Protein AF-A0AAP0H172-F1 (afdb_monomer_lite)

Structure (mmCIF, N/CA/C/O backbone):
data_AF-A0AAP0H172-F1
#
_entry.id   AF-A0AAP0H172-F1
#
loop_
_atom_site.group_PDB
_atom_site.id
_atom_site.type_symbol
_atom_site.label_atom_id
_atom_site.label_alt_id
_atom_site.label_comp_id
_atom_site.label_asym_id
_atom_site.label_entity_id
_atom_site.label_seq_id
_atom_site.pdbx_PDB_ins_code
_atom_site.Cartn_x
_atom_site.Cartn_y
_atom_site.Cartn_z
_atom_site.occupancy
_atom_site.B_iso_or_equiv
_atom_site.auth_seq_id
_atom_site.auth_comp_id
_atom_site.auth_asym_id
_atom_site.auth_atom_id
_atom_site.pdbx_PDB_model_num
ATOM 1 N N . MET A 1 1 ? 55.866 -69.768 0.033 1.00 46.97 1 MET A N 1
ATOM 2 C CA . MET A 1 1 ? 55.298 -68.401 0.110 1.00 46.97 1 MET A CA 1
ATOM 3 C C . MET A 1 1 ? 54.943 -67.915 -1.287 1.00 46.97 1 MET A C 1
ATOM 5 O O . MET A 1 1 ? 55.847 -67.787 -2.099 1.00 46.97 1 MET A O 1
ATOM 9 N N . LYS A 1 2 ? 53.653 -67.679 -1.562 1.00 42.16 2 LYS A N 1
ATOM 10 C CA . LYS A 1 2 ? 53.118 -66.663 -2.494 1.00 42.16 2 LYS A CA 1
ATOM 11 C C . LYS A 1 2 ? 51.589 -66.742 -2.416 1.00 42.16 2 LYS A C 1
ATOM 13 O O . LYS A 1 2 ? 50.963 -67.582 -3.052 1.00 42.16 2 LYS A O 1
ATOM 18 N N . GLN A 1 3 ? 51.013 -65.928 -1.533 1.00 46.84 3 GLN A N 1
ATOM 19 C CA . GLN A 1 3 ? 49.566 -65.757 -1.414 1.00 46.84 3 GLN A CA 1
ATOM 20 C C . GLN A 1 3 ? 49.038 -65.099 -2.694 1.00 46.84 3 GLN A C 1
ATOM 22 O O . GLN A 1 3 ? 49.497 -64.027 -3.083 1.00 46.84 3 GLN A O 1
ATOM 27 N N . SER A 1 4 ? 48.080 -65.753 -3.348 1.00 49.16 4 SER A N 1
ATOM 28 C CA . SER A 1 4 ? 47.297 -65.173 -4.436 1.00 49.16 4 SER A CA 1
ATOM 29 C C . SER A 1 4 ? 46.288 -64.195 -3.831 1.00 49.16 4 SER A C 1
ATOM 31 O O . SER A 1 4 ? 45.268 -64.592 -3.270 1.00 49.16 4 SER A O 1
ATOM 33 N N . THR A 1 5 ? 46.599 -62.903 -3.878 1.00 48.06 5 THR A N 1
ATOM 34 C CA . THR A 1 5 ? 45.686 -61.834 -3.473 1.00 48.06 5 THR A CA 1
ATOM 35 C C . THR A 1 5 ? 44.617 -61.648 -4.550 1.00 48.06 5 THR A C 1
ATOM 37 O O . THR A 1 5 ? 44.848 -61.020 -5.583 1.00 48.06 5 THR A O 1
ATOM 40 N N . ARG A 1 6 ? 43.412 -62.186 -4.321 1.00 47.25 6 ARG A N 1
ATOM 41 C CA . ARG A 1 6 ? 42.228 -61.818 -5.113 1.00 47.25 6 ARG A CA 1
ATOM 42 C C . ARG A 1 6 ? 41.909 -60.348 -4.836 1.00 47.25 6 ARG A C 1
ATOM 44 O O . ARG A 1 6 ? 41.460 -60.006 -3.746 1.00 47.25 6 ARG A O 1
ATOM 51 N N . ARG A 1 7 ? 42.161 -59.470 -5.810 1.00 48.81 7 ARG A N 1
ATOM 52 C CA . ARG A 1 7 ? 41.746 -58.062 -5.741 1.00 48.81 7 ARG A CA 1
ATOM 53 C C . ARG A 1 7 ? 40.221 -57.987 -5.839 1.00 48.81 7 ARG A C 1
ATOM 55 O O . ARG A 1 7 ? 39.651 -58.335 -6.869 1.00 48.81 7 ARG A O 1
ATOM 62 N N . PHE A 1 8 ? 39.576 -57.527 -4.772 1.00 40.38 8 PHE A N 1
ATOM 63 C CA . PHE A 1 8 ? 38.161 -57.169 -4.766 1.00 40.38 8 PHE A CA 1
ATOM 64 C C . PHE A 1 8 ? 38.016 -55.821 -5.489 1.00 40.38 8 PHE A C 1
ATOM 66 O O . PHE A 1 8 ? 38.493 -54.801 -4.996 1.00 40.38 8 PHE A O 1
ATOM 73 N N . ALA A 1 9 ? 37.422 -55.808 -6.682 1.00 49.56 9 ALA A N 1
ATOM 74 C CA . ALA A 1 9 ? 37.119 -54.577 -7.407 1.00 49.56 9 ALA A CA 1
ATOM 75 C C . ALA A 1 9 ? 35.618 -54.292 -7.293 1.00 49.56 9 ALA A C 1
ATOM 77 O O . ALA A 1 9 ? 34.810 -54.923 -7.973 1.00 49.56 9 ALA A O 1
ATOM 78 N N . ILE A 1 10 ? 35.238 -53.341 -6.438 1.00 47.81 10 ILE A N 1
ATOM 79 C CA . ILE A 1 10 ? 33.870 -52.814 -6.406 1.00 47.81 10 ILE A CA 1
ATOM 80 C C . ILE A 1 10 ? 33.746 -51.840 -7.580 1.00 47.81 10 ILE A C 1
ATOM 82 O O . ILE A 1 10 ? 34.210 -50.704 -7.511 1.00 47.81 10 ILE A O 1
ATOM 86 N N . ARG A 1 11 ? 33.138 -52.282 -8.685 1.00 45.19 11 ARG A N 1
ATOM 87 C CA . ARG A 1 11 ? 32.701 -51.370 -9.748 1.00 45.19 11 ARG A CA 1
ATOM 88 C C . ARG A 1 11 ? 31.406 -50.704 -9.291 1.00 45.19 11 ARG A C 1
ATOM 90 O O . ARG A 1 11 ? 30.319 -51.184 -9.589 1.00 45.19 11 ARG A O 1
ATOM 97 N N . SER A 1 12 ? 31.527 -49.611 -8.542 1.00 45.56 12 SER A N 1
ATOM 98 C CA . SER A 1 12 ? 30.422 -48.660 -8.410 1.00 45.56 12 SER A CA 1
ATOM 99 C C . SER A 1 12 ? 30.167 -48.088 -9.799 1.00 45.56 12 SER A C 1
ATOM 101 O O . SER A 1 12 ? 31.076 -47.498 -10.385 1.00 45.56 12 SER A O 1
ATOM 103 N N . ALA A 1 13 ? 28.952 -48.250 -10.328 1.00 49.62 13 ALA A N 1
ATOM 104 C CA . ALA A 1 13 ? 28.525 -47.488 -11.495 1.00 49.62 13 ALA A CA 1
ATOM 105 C C . ALA A 1 13 ? 28.808 -46.000 -11.235 1.00 49.62 13 ALA A C 1
ATOM 107 O O . ALA A 1 13 ? 28.669 -45.536 -10.096 1.00 49.62 13 ALA A O 1
ATOM 108 N N . ALA A 1 14 ? 29.279 -45.283 -12.258 1.00 49.25 14 ALA A N 1
ATOM 109 C CA . ALA A 1 14 ? 29.514 -43.851 -12.158 1.00 49.25 14 ALA A CA 1
ATOM 110 C C . ALA A 1 14 ? 28.257 -43.205 -11.565 1.00 49.25 14 ALA A C 1
ATOM 112 O O . ALA A 1 14 ? 27.151 -43.458 -12.050 1.00 49.25 14 ALA A O 1
ATOM 113 N N . LYS A 1 15 ? 28.407 -42.411 -10.493 1.00 46.84 15 LYS A N 1
ATOM 114 C CA . LYS A 1 15 ? 27.321 -41.530 -10.057 1.00 46.84 15 LYS A CA 1
ATOM 115 C C . LYS A 1 15 ? 26.913 -40.755 -11.300 1.00 46.84 15 LYS A C 1
ATOM 117 O O . LYS A 1 15 ? 27.750 -40.078 -11.892 1.00 46.84 15 LYS A O 1
ATOM 122 N N . ASN A 1 16 ? 25.667 -40.915 -11.723 1.00 47.19 16 ASN A N 1
ATOM 123 C CA . ASN A 1 16 ? 25.143 -40.182 -12.857 1.00 47.19 16 ASN A CA 1
ATOM 124 C C . ASN A 1 16 ? 24.955 -38.743 -12.367 1.00 47.19 16 ASN A C 1
ATOM 126 O O . ASN A 1 16 ? 23.910 -38.389 -11.824 1.00 47.19 16 ASN A O 1
ATOM 130 N N . ILE A 1 17 ? 26.026 -37.949 -12.417 1.00 51.59 17 ILE A N 1
ATOM 131 C CA . ILE A 1 17 ? 25.980 -36.539 -12.051 1.00 51.59 17 ILE A CA 1
ATOM 132 C C . ILE A 1 17 ? 25.309 -35.838 -13.227 1.00 51.59 17 ILE A C 1
ATOM 134 O O . ILE A 1 17 ? 25.957 -35.386 -14.167 1.00 51.59 17 ILE A O 1
ATOM 138 N N . ALA A 1 18 ? 23.980 -35.837 -13.207 1.00 52.66 18 ALA A N 1
ATOM 139 C CA . ALA A 1 18 ? 23.179 -35.118 -14.175 1.00 52.66 18 ALA A CA 1
ATOM 140 C C . ALA A 1 18 ? 23.312 -33.617 -13.886 1.00 52.66 18 ALA A C 1
ATOM 142 O O . ALA A 1 18 ? 22.543 -33.059 -13.105 1.00 52.66 18 ALA A O 1
ATOM 143 N N . PHE A 1 19 ? 24.291 -32.967 -14.520 1.00 52.56 19 PHE A N 1
ATOM 144 C CA . PHE A 1 19 ? 24.426 -31.507 -14.593 1.00 52.56 19 PHE A CA 1
ATOM 145 C C . PHE A 1 19 ? 23.403 -30.902 -15.571 1.00 52.56 19 PHE A C 1
ATOM 147 O O . PHE A 1 19 ? 23.743 -30.064 -16.399 1.00 52.56 19 PHE A O 1
ATOM 154 N N . ASP A 1 20 ? 22.157 -31.366 -15.505 1.00 64.25 20 ASP A N 1
ATOM 155 C CA . ASP A 1 20 ? 21.073 -30.896 -16.360 1.00 64.25 20 ASP A CA 1
ATOM 156 C C . ASP A 1 20 ? 20.231 -29.846 -15.624 1.00 64.25 20 ASP A C 1
ATOM 158 O O . ASP A 1 20 ? 20.086 -29.877 -14.395 1.00 64.25 20 ASP A O 1
ATOM 162 N N . GLN A 1 21 ? 19.647 -28.920 -16.379 1.00 64.94 21 GLN A N 1
ATOM 163 C CA . GLN A 1 21 ? 18.780 -27.866 -15.853 1.00 64.94 21 GLN A CA 1
ATOM 164 C C . GLN A 1 21 ? 17.565 -28.465 -15.126 1.00 64.94 21 GLN A C 1
ATOM 166 O O . GLN A 1 21 ? 17.129 -27.929 -14.109 1.00 64.94 21 GLN A O 1
ATOM 171 N N . ARG A 1 22 ? 17.098 -29.646 -15.559 1.00 66.25 22 ARG A N 1
ATOM 172 C CA . ARG A 1 22 ? 16.037 -30.416 -14.887 1.00 66.25 22 ARG A CA 1
ATOM 173 C C . ARG A 1 22 ? 16.425 -30.883 -13.485 1.00 66.25 22 ARG A C 1
ATOM 175 O O . ARG A 1 22 ? 15.596 -30.829 -12.584 1.00 66.25 22 ARG A O 1
ATOM 182 N N . SER A 1 23 ? 17.674 -31.305 -13.274 1.00 68.44 23 SER A N 1
ATOM 183 C CA . SER A 1 23 ? 18.165 -31.727 -11.953 1.00 68.44 23 SER A CA 1
ATOM 184 C C . SER A 1 23 ? 18.260 -30.548 -10.985 1.00 68.44 23 SER A C 1
ATOM 186 O O . SER A 1 23 ? 17.918 -30.687 -9.812 1.00 68.44 23 SER A O 1
ATOM 188 N N . ARG A 1 24 ? 18.688 -29.375 -11.478 1.00 68.44 24 ARG A N 1
ATOM 189 C CA . ARG A 1 24 ? 18.681 -28.128 -10.697 1.00 68.44 24 ARG A CA 1
ATOM 190 C C . ARG A 1 24 ? 17.260 -27.685 -10.365 1.00 68.44 24 ARG A C 1
ATOM 192 O O . ARG A 1 24 ? 17.008 -27.386 -9.207 1.00 68.44 24 ARG A O 1
ATOM 199 N N . ALA A 1 25 ? 16.344 -27.717 -11.333 1.00 67.88 25 ALA A N 1
ATOM 200 C CA . ALA A 1 25 ? 14.936 -27.381 -11.122 1.00 67.88 25 ALA A CA 1
ATOM 201 C C . ALA A 1 25 ? 14.260 -28.324 -10.113 1.00 67.88 25 ALA A C 1
ATOM 203 O O . ALA A 1 25 ? 13.530 -27.871 -9.241 1.00 67.88 25 ALA A O 1
ATOM 204 N N . ALA A 1 26 ? 14.547 -29.629 -10.167 1.00 70.38 26 ALA A N 1
ATOM 205 C CA . ALA A 1 26 ? 14.022 -30.592 -9.200 1.00 70.38 26 ALA A CA 1
ATOM 206 C C . ALA A 1 26 ? 14.583 -30.378 -7.782 1.00 70.38 26 ALA A C 1
ATOM 208 O O . ALA A 1 26 ? 13.850 -30.540 -6.806 1.00 70.38 26 ALA A O 1
ATOM 209 N N . MET A 1 27 ? 15.864 -30.001 -7.653 1.00 76.06 27 MET A N 1
ATOM 210 C CA . MET A 1 27 ? 16.433 -29.618 -6.357 1.00 76.06 27 MET A CA 1
ATOM 211 C C . MET A 1 27 ? 15.844 -28.306 -5.839 1.00 76.06 27 MET A C 1
AT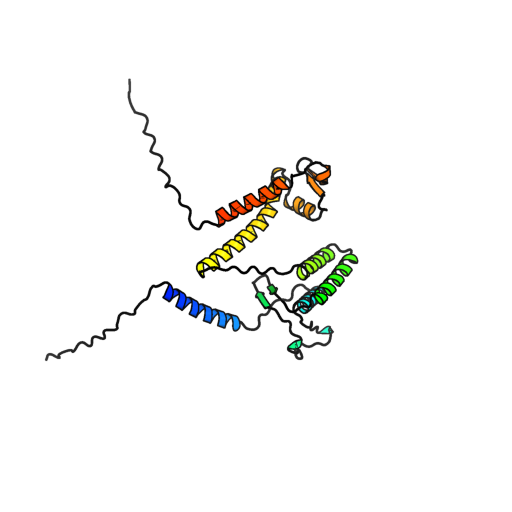OM 213 O O . MET A 1 27 ? 15.457 -28.264 -4.678 1.00 76.06 27 MET A O 1
ATOM 217 N N . LEU A 1 28 ? 15.736 -27.277 -6.685 1.00 69.56 28 LEU A N 1
ATOM 218 C CA . LEU A 1 28 ? 15.097 -26.000 -6.351 1.00 69.56 28 LEU A CA 1
ATOM 219 C C . LEU A 1 28 ? 13.657 -26.218 -5.891 1.00 69.56 28 LEU A C 1
ATOM 221 O O . LEU A 1 28 ? 13.345 -25.858 -4.772 1.00 69.56 28 LEU A O 1
ATOM 225 N N . ALA A 1 29 ? 12.841 -26.971 -6.631 1.00 70.31 29 ALA A N 1
ATOM 226 C CA . ALA A 1 29 ? 11.472 -27.294 -6.223 1.00 70.31 29 ALA A CA 1
ATOM 227 C C . ALA A 1 29 ? 11.389 -28.036 -4.873 1.00 70.31 29 ALA A C 1
ATOM 229 O O . ALA A 1 29 ? 10.416 -27.889 -4.130 1.00 70.31 29 ALA A O 1
ATOM 230 N N . GLY A 1 30 ? 12.391 -28.860 -4.545 1.00 70.06 30 GLY A N 1
ATOM 231 C CA . GLY A 1 30 ? 12.509 -29.495 -3.231 1.00 70.06 30 GLY A CA 1
ATOM 232 C C . GLY A 1 30 ? 12.880 -28.504 -2.124 1.00 70.06 30 GLY A C 1
ATOM 233 O O . GLY A 1 30 ? 12.313 -28.570 -1.035 1.00 70.06 30 GLY A O 1
ATOM 234 N N . VAL A 1 31 ? 13.798 -27.579 -2.413 1.00 69.81 31 VAL A N 1
ATOM 235 C CA . VAL A 1 31 ? 14.213 -26.495 -1.512 1.00 69.81 31 VAL A CA 1
ATOM 236 C C . VAL A 1 31 ? 13.075 -25.500 -1.294 1.00 69.81 31 VAL A C 1
ATOM 238 O O . VAL A 1 31 ? 12.809 -25.159 -0.149 1.00 69.81 31 VAL A O 1
ATOM 241 N N . ASP A 1 32 ? 12.351 -25.118 -2.342 1.00 64.19 32 ASP A N 1
ATOM 242 C CA . ASP A 1 32 ? 11.220 -24.191 -2.299 1.00 64.19 32 ASP A CA 1
ATOM 243 C C . ASP A 1 32 ? 10.041 -24.794 -1.544 1.00 64.19 32 ASP A C 1
ATOM 245 O O . ASP A 1 32 ? 9.473 -24.136 -0.684 1.00 64.19 32 ASP A O 1
ATOM 249 N N . LYS A 1 33 ? 9.737 -26.087 -1.732 1.00 66.31 33 LYS A N 1
ATOM 250 C CA . LYS A 1 33 ? 8.767 -26.786 -0.870 1.00 66.31 33 LYS A CA 1
ATOM 251 C C . LYS A 1 33 ? 9.177 -26.757 0.596 1.00 66.31 33 LYS A C 1
ATOM 253 O O . LYS A 1 33 ? 8.321 -26.600 1.462 1.00 66.31 33 LYS A O 1
ATOM 258 N N . LEU A 1 34 ? 10.465 -26.932 0.889 1.00 53.28 34 LEU A N 1
ATOM 259 C CA . LEU A 1 34 ? 10.962 -26.852 2.259 1.00 53.28 34 LEU A CA 1
ATOM 260 C C . LEU A 1 34 ? 10.871 -25.413 2.790 1.00 53.28 34 LEU A C 1
ATOM 262 O O . LEU A 1 34 ? 10.488 -25.222 3.937 1.00 53.28 34 LEU A O 1
ATOM 266 N N . ALA A 1 35 ? 11.176 -24.413 1.963 1.00 58.03 35 ALA A N 1
ATOM 267 C CA . ALA A 1 35 ? 11.092 -22.996 2.293 1.00 58.03 35 ALA A CA 1
ATOM 268 C C . ALA A 1 35 ? 9.643 -22.527 2.491 1.00 58.03 35 ALA A C 1
ATOM 270 O O . ALA A 1 35 ? 9.391 -21.763 3.415 1.00 58.03 35 ALA A O 1
ATOM 271 N N . ASP A 1 36 ? 8.691 -23.028 1.705 1.00 53.22 36 ASP A N 1
ATOM 272 C CA . ASP A 1 36 ? 7.253 -22.775 1.839 1.00 53.22 36 ASP A CA 1
ATOM 273 C C . ASP A 1 36 ? 6.693 -23.423 3.104 1.00 53.22 36 ASP A C 1
ATOM 275 O O . ASP A 1 36 ? 5.943 -22.792 3.849 1.00 53.22 36 ASP A O 1
ATOM 279 N N . VAL A 1 37 ? 7.102 -24.663 3.396 1.00 52.38 37 VAL A N 1
ATOM 280 C CA . VAL A 1 37 ? 6.784 -25.326 4.668 1.00 52.38 37 VAL A CA 1
ATOM 281 C C . VAL A 1 37 ? 7.388 -24.541 5.830 1.00 52.38 37 VAL A C 1
ATOM 283 O O . VAL A 1 37 ? 6.695 -24.296 6.815 1.00 52.38 37 VAL A O 1
ATOM 286 N N . ILE A 1 38 ? 8.630 -24.061 5.700 1.00 49.69 38 ILE A N 1
ATOM 287 C CA . ILE A 1 38 ? 9.261 -23.202 6.706 1.00 49.69 38 ILE A CA 1
ATOM 288 C C . ILE A 1 38 ? 8.499 -21.876 6.844 1.00 49.69 38 ILE A C 1
ATOM 290 O O . ILE A 1 38 ? 8.247 -21.435 7.962 1.00 49.69 38 ILE A O 1
ATOM 294 N N . GLY A 1 39 ? 8.059 -21.285 5.733 1.00 50.38 39 GLY A N 1
ATOM 295 C CA . GLY A 1 39 ? 7.261 -20.064 5.667 1.00 50.38 39 GLY A CA 1
ATOM 296 C C . GLY A 1 39 ? 5.903 -20.193 6.355 1.00 50.38 39 GLY A C 1
ATOM 297 O O . GLY A 1 39 ? 5.494 -19.265 7.053 1.00 50.38 39 GLY A O 1
ATOM 298 N N . LEU A 1 40 ? 5.260 -21.358 6.235 1.00 46.19 40 LEU A N 1
ATOM 299 C CA . LEU A 1 40 ? 4.074 -21.760 7.000 1.00 46.19 40 LEU A CA 1
ATOM 300 C C . LEU A 1 40 ? 4.386 -21.996 8.486 1.00 46.19 40 LEU A C 1
ATOM 302 O O . LEU A 1 40 ? 3.550 -21.708 9.337 1.00 46.19 40 LEU A O 1
ATOM 306 N N . THR A 1 41 ? 5.587 -22.475 8.819 1.00 39.88 41 THR A N 1
ATOM 307 C CA . THR A 1 41 ? 6.030 -22.681 10.211 1.00 39.88 41 THR A CA 1
ATOM 308 C C . THR A 1 41 ? 6.697 -21.468 10.866 1.00 39.88 41 THR A C 1
ATOM 310 O O . THR A 1 41 ? 7.081 -21.566 12.031 1.00 39.88 41 THR A O 1
ATOM 313 N N . LEU A 1 42 ? 6.824 -20.316 10.192 1.00 49.09 42 LEU A N 1
ATOM 314 C CA . LEU A 1 42 ? 7.358 -19.072 10.771 1.00 49.09 42 LEU A CA 1
ATOM 315 C C . LEU A 1 42 ? 6.357 -18.418 11.746 1.00 49.09 42 LEU A C 1
ATOM 317 O O . LEU A 1 42 ? 6.062 -17.241 11.590 1.00 49.09 42 LEU A O 1
ATOM 321 N N . GLY A 1 43 ? 5.870 -19.195 12.721 1.00 53.66 43 GLY A N 1
ATOM 322 C CA . GLY A 1 43 ? 5.396 -18.831 14.058 1.00 53.66 43 GLY A CA 1
ATOM 323 C C . GLY A 1 43 ? 4.559 -17.558 14.262 1.00 53.66 43 GLY A C 1
ATOM 324 O O . GLY A 1 43 ? 4.132 -16.877 13.333 1.00 53.66 43 GLY A O 1
ATOM 325 N N . PRO A 1 44 ? 4.301 -17.197 15.527 1.00 66.44 44 PRO A N 1
ATOM 326 C CA . PRO A 1 44 ? 3.784 -15.874 15.850 1.00 66.44 44 PRO A CA 1
ATOM 327 C C . PRO A 1 44 ? 4.817 -14.804 15.456 1.00 66.44 44 PRO A C 1
ATOM 329 O O . PRO A 1 44 ? 5.974 -14.857 15.877 1.00 66.44 44 PRO A O 1
ATOM 332 N N . ARG A 1 45 ? 4.405 -13.813 14.655 1.00 74.94 45 ARG A N 1
ATOM 333 C CA . ARG A 1 45 ? 5.218 -12.628 14.331 1.00 74.94 45 ARG A CA 1
ATOM 334 C C . ARG A 1 45 ? 4.763 -11.455 15.186 1.00 74.94 45 ARG A C 1
ATOM 336 O O . ARG A 1 45 ? 3.607 -11.051 15.116 1.00 74.94 45 ARG A O 1
ATOM 343 N N . ALA A 1 46 ? 5.680 -10.899 15.972 1.00 78.69 46 ALA A N 1
ATOM 344 C CA . ALA A 1 46 ? 5.423 -9.704 16.765 1.00 78.69 46 ALA A CA 1
ATOM 345 C C . ALA A 1 46 ? 5.816 -8.449 15.977 1.00 78.69 46 ALA A C 1
ATOM 347 O O . ALA A 1 46 ? 6.916 -8.366 15.430 1.00 78.69 46 ALA A O 1
ATOM 348 N N . ILE A 1 47 ? 4.921 -7.464 15.943 1.00 86.12 47 ILE A N 1
ATOM 349 C CA . ILE A 1 47 ? 5.128 -6.172 15.284 1.00 86.12 47 ILE A CA 1
ATOM 350 C C . ILE A 1 47 ? 4.876 -5.082 16.322 1.00 86.12 47 ILE A C 1
ATOM 352 O O . ILE A 1 47 ? 4.023 -5.225 17.198 1.00 86.12 47 ILE A O 1
ATOM 356 N N . LYS A 1 48 ? 5.641 -3.991 16.256 1.00 87.69 48 LYS A N 1
ATOM 357 C CA . LYS A 1 48 ? 5.416 -2.835 17.129 1.00 87.69 48 LYS A CA 1
ATOM 358 C C . LYS A 1 48 ? 4.104 -2.153 16.742 1.00 87.69 48 LYS A C 1
ATOM 360 O O . LYS A 1 48 ? 3.834 -1.966 15.559 1.00 87.69 48 LYS A O 1
ATOM 365 N N . ALA A 1 49 ? 3.322 -1.743 17.738 1.00 87.25 49 ALA A N 1
ATOM 366 C CA . ALA A 1 49 ? 2.113 -0.972 17.488 1.00 87.25 49 ALA A CA 1
ATOM 367 C C . ALA A 1 49 ? 2.461 0.368 16.809 1.00 87.25 49 ALA A C 1
ATOM 369 O O . ALA A 1 49 ? 3.422 1.026 17.231 1.00 87.25 49 ALA A O 1
ATOM 370 N N . PRO A 1 50 ? 1.702 0.788 15.783 1.00 87.94 50 PRO A N 1
ATOM 371 C CA . PRO A 1 50 ? 1.941 2.056 15.115 1.00 87.94 50 PRO A CA 1
ATOM 372 C C . PRO A 1 50 ? 1.564 3.227 16.032 1.00 87.94 50 PRO A C 1
ATOM 374 O O . PRO A 1 50 ? 0.539 3.207 16.712 1.00 87.94 50 PRO A O 1
ATOM 377 N N . GLY A 1 51 ? 2.398 4.266 16.047 1.00 85.62 51 GLY A N 1
ATOM 378 C CA . GLY A 1 51 ? 2.160 5.475 16.834 1.00 85.62 51 GLY A CA 1
ATOM 379 C C . GLY A 1 51 ? 2.341 5.324 18.354 1.00 85.62 51 GLY A C 1
ATOM 380 O O . GLY A 1 51 ? 2.805 4.311 18.895 1.00 85.62 51 GLY A O 1
ATOM 381 N N . PHE A 1 52 ? 1.978 6.390 19.065 1.00 85.44 52 PHE A N 1
ATOM 382 C CA . PHE A 1 52 ? 2.178 6.544 20.507 1.00 85.44 52 PHE A CA 1
ATOM 383 C C . PHE A 1 52 ? 0.940 7.166 21.166 1.00 85.44 52 PHE A C 1
ATOM 385 O O . PHE A 1 52 ? 0.154 7.837 20.499 1.00 85.44 52 PHE A O 1
ATOM 392 N N . GLY A 1 53 ? 0.765 6.929 22.469 1.00 87.50 53 GLY A N 1
ATOM 393 C CA . GLY A 1 53 ? -0.332 7.504 23.257 1.00 87.50 53 GLY A CA 1
ATOM 394 C C . GLY A 1 53 ? -1.723 7.125 22.740 1.00 87.50 53 GLY A C 1
ATOM 395 O O . GLY A 1 53 ? -1.952 5.986 22.332 1.00 87.50 53 GLY A O 1
ATOM 396 N N . GLU A 1 54 ? -2.644 8.087 22.736 1.00 84.94 54 GLU A N 1
ATOM 397 C CA . GLU A 1 54 ? -4.024 7.906 22.258 1.00 84.94 54 GLU A CA 1
ATOM 398 C C . GLU A 1 54 ? -4.095 7.557 20.769 1.00 84.94 54 GLU A C 1
ATOM 400 O O . GLU A 1 54 ? -4.888 6.709 20.361 1.00 84.94 54 GLU A O 1
ATOM 405 N N . ARG A 1 55 ? -3.185 8.106 19.957 1.00 84.62 55 ARG A N 1
ATOM 406 C CA . ARG A 1 55 ? -3.123 7.809 18.519 1.00 84.62 55 ARG A CA 1
ATOM 407 C C . ARG A 1 55 ? -2.824 6.346 18.233 1.00 84.62 55 ARG A C 1
ATOM 409 O O . ARG A 1 55 ? -3.331 5.802 17.258 1.00 84.62 55 ARG A O 1
ATOM 416 N N . ARG A 1 56 ? -2.038 5.687 19.091 1.00 88.88 56 ARG A N 1
ATOM 417 C CA . ARG A 1 56 ? -1.809 4.241 18.981 1.00 88.88 56 ARG A CA 1
ATOM 418 C C . ARG A 1 56 ? -3.122 3.470 19.079 1.00 88.88 56 ARG A C 1
ATOM 420 O O . ARG A 1 56 ? -3.337 2.556 18.292 1.00 88.88 56 ARG A O 1
ATOM 427 N N . LYS A 1 57 ? -3.988 3.840 20.028 1.00 89.12 57 LYS A N 1
ATOM 428 C CA . LYS A 1 57 ? -5.293 3.192 20.211 1.00 89.12 57 LYS A CA 1
ATOM 429 C C . LYS A 1 57 ? -6.168 3.395 18.976 1.00 89.12 57 LYS A C 1
ATOM 431 O O . LYS A 1 57 ? -6.695 2.425 18.447 1.00 89.12 57 LYS A O 1
ATOM 436 N N . ALA A 1 58 ? -6.234 4.630 18.473 1.00 88.69 58 ALA A N 1
ATOM 437 C CA . ALA A 1 58 ? -7.001 4.954 17.274 1.00 88.69 58 ALA A CA 1
ATOM 438 C C . ALA A 1 58 ? -6.534 4.150 16.045 1.00 88.69 58 ALA A C 1
ATOM 440 O O . ALA A 1 58 ? -7.362 3.550 15.370 1.00 88.69 58 ALA A O 1
ATOM 441 N N . LEU A 1 59 ? -5.220 4.071 15.800 1.00 90.12 59 LEU A N 1
ATOM 442 C CA . LEU A 1 59 ? -4.659 3.324 14.667 1.00 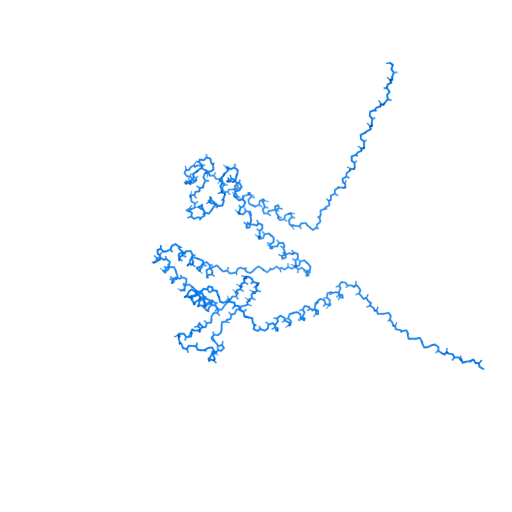90.12 59 LEU A CA 1
ATOM 443 C C . LEU A 1 59 ? -4.875 1.811 14.785 1.00 90.12 59 LEU A C 1
ATOM 445 O O . LEU A 1 59 ? -5.136 1.143 13.788 1.00 90.12 59 LEU A O 1
ATOM 449 N N . LEU A 1 60 ? -4.762 1.252 15.992 1.00 89.94 60 LEU A N 1
ATOM 450 C CA . LEU A 1 60 ? -5.047 -0.166 16.219 1.00 89.94 60 LEU A CA 1
ATOM 451 C C . LEU A 1 60 ? -6.531 -0.484 16.019 1.00 89.94 60 LEU A C 1
ATOM 453 O O . LEU A 1 60 ? -6.849 -1.532 15.463 1.00 89.94 60 LEU A O 1
ATOM 457 N N . GLN A 1 61 ? -7.422 0.425 16.415 1.00 89.50 61 GLN A N 1
ATOM 458 C CA . GLN A 1 61 ? -8.851 0.297 16.155 1.00 89.50 61 GLN A CA 1
ATOM 459 C C . GLN A 1 61 ? -9.156 0.330 14.652 1.00 89.50 61 GLN A C 1
ATOM 461 O O . GLN A 1 61 ? -9.970 -0.456 14.180 1.00 89.50 61 GLN A O 1
ATOM 466 N N . ASP A 1 62 ? -8.474 1.175 13.878 1.00 89.88 62 ASP A N 1
ATOM 467 C CA . ASP A 1 62 ? -8.658 1.196 12.424 1.00 89.88 62 ASP A CA 1
ATOM 468 C C . ASP A 1 62 ? -8.182 -0.108 11.769 1.00 89.88 62 ASP A C 1
ATOM 470 O O . ASP A 1 62 ? -8.854 -0.644 10.891 1.00 89.88 62 ASP A O 1
ATOM 474 N N . ILE A 1 63 ? -7.044 -0.653 12.216 1.00 89.19 63 ILE A N 1
ATOM 475 C CA . ILE A 1 63 ? -6.555 -1.960 11.751 1.00 89.19 63 ILE A CA 1
ATOM 476 C C . ILE A 1 63 ? -7.558 -3.061 12.109 1.00 89.19 63 ILE A C 1
ATOM 478 O O . ILE A 1 63 ? -7.790 -3.957 11.296 1.00 89.19 63 ILE A O 1
ATOM 482 N N . ALA A 1 64 ? -8.169 -2.993 13.295 1.00 89.19 64 ALA A N 1
ATOM 483 C CA . ALA A 1 64 ? -9.206 -3.929 13.707 1.00 89.19 64 ALA A CA 1
ATOM 484 C C . ALA A 1 64 ? -10.403 -3.878 12.744 1.00 89.19 64 ALA A C 1
ATOM 486 O O . ALA A 1 64 ? -10.759 -4.909 12.185 1.00 89.19 64 ALA A O 1
ATOM 487 N N . ILE A 1 65 ? -10.908 -2.682 12.420 1.00 88.50 65 ILE A N 1
ATOM 488 C CA . ILE A 1 65 ? -11.992 -2.493 11.439 1.00 88.50 65 ILE A CA 1
ATOM 489 C C . ILE A 1 65 ? -11.606 -3.069 10.067 1.00 88.50 65 ILE A C 1
ATOM 491 O O . ILE A 1 65 ? -12.365 -3.834 9.483 1.00 88.50 65 ILE A O 1
ATOM 495 N N . VAL A 1 66 ? -10.401 -2.773 9.564 1.00 86.50 66 VAL A N 1
ATOM 496 C CA . VAL A 1 66 ? -9.932 -3.251 8.245 1.00 86.50 66 VAL A CA 1
ATOM 497 C C . VAL A 1 66 ? -9.752 -4.775 8.192 1.00 86.50 66 VAL A C 1
ATOM 499 O O . VAL A 1 66 ? -9.896 -5.387 7.134 1.00 86.50 66 VAL A O 1
ATOM 502 N N . THR A 1 67 ? -9.429 -5.406 9.318 1.00 86.69 67 THR A N 1
ATOM 503 C CA . THR A 1 67 ? -9.224 -6.862 9.404 1.00 86.69 67 THR A CA 1
ATOM 504 C C . THR A 1 67 ? -10.459 -7.626 9.888 1.00 86.69 67 THR A C 1
ATOM 506 O O . THR A 1 67 ? -10.429 -8.857 9.908 1.00 86.69 67 THR A O 1
ATOM 509 N N . GLY A 1 68 ? -11.534 -6.925 10.263 1.00 85.75 68 GLY A N 1
ATOM 510 C CA . GLY A 1 68 ? -12.716 -7.509 10.903 1.00 85.75 68 GLY A CA 1
ATOM 511 C C . GLY A 1 68 ? -12.458 -8.028 12.324 1.00 85.75 68 GLY A C 1
ATOM 512 O O . GLY A 1 68 ? -13.174 -8.908 12.785 1.00 85.75 68 GLY A O 1
ATOM 513 N N . ALA A 1 69 ? -11.409 -7.545 12.996 1.00 87.62 69 ALA A N 1
ATOM 514 C CA . ALA A 1 69 ? -11.105 -7.892 14.383 1.00 87.62 69 ALA A CA 1
ATOM 515 C C . ALA A 1 69 ? -11.909 -7.034 15.366 1.00 87.62 69 ALA A C 1
ATOM 517 O O . ALA A 1 69 ? -12.239 -5.882 15.079 1.00 87.62 69 ALA A O 1
ATOM 518 N N . GLU A 1 70 ? -12.092 -7.538 16.584 1.00 86.12 70 GLU A N 1
ATOM 519 C CA . GLU A 1 70 ? -12.530 -6.711 17.706 1.00 86.12 70 GLU A CA 1
ATOM 520 C C . GLU A 1 70 ? -11.310 -6.077 18.391 1.00 86.12 70 GLU A C 1
ATOM 522 O O . GLU A 1 70 ? -10.337 -6.751 18.743 1.00 86.12 70 GLU A O 1
ATOM 527 N N . TYR A 1 71 ? -11.335 -4.755 18.578 1.00 87.31 71 TYR A N 1
ATOM 528 C CA . TYR A 1 71 ? -10.258 -4.055 19.275 1.00 87.31 71 TYR A CA 1
ATOM 529 C C . TYR A 1 71 ? -10.345 -4.308 20.787 1.00 87.31 71 TYR A C 1
ATOM 531 O O . TYR A 1 71 ? -11.126 -3.676 21.498 1.00 87.31 71 TYR A O 1
ATOM 539 N N . LEU A 1 72 ? -9.513 -5.226 21.284 1.00 85.00 72 LEU A N 1
ATOM 540 C CA . LEU A 1 72 ? -9.424 -5.546 22.708 1.00 85.00 72 LEU A CA 1
ATOM 541 C C . LEU A 1 72 ? -8.651 -4.455 23.453 1.00 85.00 72 LEU A C 1
ATOM 543 O O . LEU A 1 72 ? -7.424 -4.351 23.358 1.00 85.00 72 LEU A O 1
ATOM 547 N N . ALA A 1 73 ? -9.381 -3.643 24.208 1.00 82.62 73 ALA A N 1
ATOM 548 C CA . ALA A 1 73 ? -8.823 -2.551 24.985 1.00 82.62 73 ALA A CA 1
ATOM 549 C C . ALA A 1 73 ? -8.894 -2.877 26.487 1.00 82.62 73 ALA A C 1
ATOM 551 O O . ALA A 1 73 ? -9.950 -3.225 27.018 1.00 82.62 73 ALA A O 1
ATOM 552 N N . SER A 1 74 ? -7.766 -2.759 27.192 1.00 76.38 74 SER A N 1
ATOM 553 C CA . SER A 1 74 ? -7.676 -3.087 28.624 1.00 76.38 74 SER A CA 1
ATOM 554 C C . SER A 1 74 ? -8.534 -2.174 29.508 1.00 76.38 74 SER A C 1
ATOM 556 O O . SER A 1 74 ? -8.963 -2.573 30.584 1.00 76.38 74 SER A O 1
ATOM 558 N N . ASP A 1 75 ? -8.787 -0.949 29.051 1.00 77.12 75 ASP A N 1
ATOM 559 C CA . ASP A 1 75 ? -9.699 0.029 29.652 1.00 77.12 75 ASP A CA 1
ATOM 560 C C . ASP A 1 75 ? -11.180 -0.365 29.527 1.00 77.12 75 ASP A C 1
ATOM 562 O O . ASP A 1 75 ? -11.985 0.060 30.351 1.00 77.12 75 ASP A O 1
ATOM 566 N N . LEU A 1 76 ? -11.533 -1.225 28.568 1.00 73.75 76 LEU A N 1
ATOM 567 C CA . LEU A 1 76 ? -12.876 -1.798 28.416 1.00 73.75 76 LEU A CA 1
ATOM 568 C C . LEU A 1 76 ? -13.051 -3.125 29.180 1.00 73.75 76 LEU A C 1
ATOM 570 O O . LEU A 1 76 ? -14.085 -3.775 29.059 1.00 73.75 76 LEU A O 1
ATOM 574 N N . GLY A 1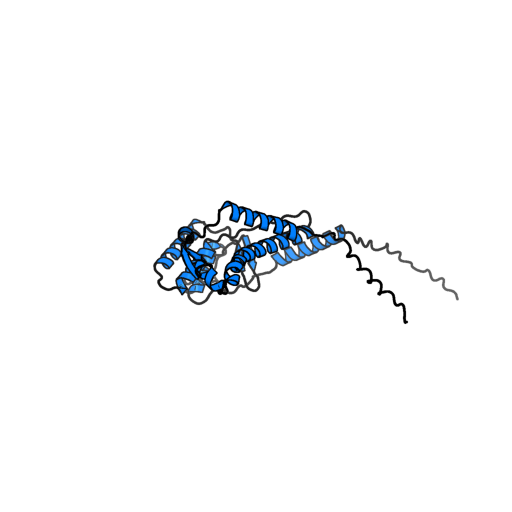 77 ? -12.048 -3.553 29.959 1.00 74.75 77 GLY A N 1
ATOM 575 C CA . GLY A 1 77 ? -12.076 -4.822 30.699 1.00 74.75 77 GLY A CA 1
ATOM 576 C C . GLY A 1 77 ? -11.917 -6.069 29.819 1.00 74.75 77 GLY A C 1
ATOM 577 O O . GLY A 1 77 ? -12.054 -7.191 30.307 1.00 74.75 77 GLY A O 1
ATOM 578 N N . LEU A 1 78 ? -11.603 -5.885 28.534 1.00 77.62 78 LEU A N 1
ATOM 579 C CA . LEU A 1 78 ? -11.364 -6.958 27.577 1.00 77.62 78 LEU A CA 1
ATOM 580 C C . LEU A 1 78 ? -9.916 -7.443 27.714 1.00 77.62 78 LEU A C 1
ATOM 582 O O . LEU A 1 78 ? -8.975 -6.824 27.212 1.00 77.62 78 LEU A O 1
ATOM 586 N N . LEU A 1 79 ? -9.731 -8.540 28.448 1.00 77.00 79 LEU A N 1
ATOM 587 C CA . LEU A 1 79 ? -8.425 -9.160 28.664 1.00 77.00 79 LEU A CA 1
ATOM 588 C C . LEU A 1 79 ? -8.082 -10.133 27.534 1.00 77.00 79 LEU A C 1
ATOM 590 O O . LEU A 1 79 ? -8.913 -10.936 27.117 1.00 77.00 79 LEU A O 1
ATOM 594 N N . VAL A 1 80 ? -6.814 -10.122 27.114 1.00 76.62 80 VAL A N 1
ATOM 595 C CA . VAL A 1 80 ? -6.277 -11.026 26.078 1.00 76.62 80 VAL A CA 1
ATOM 596 C C . VAL A 1 80 ? -6.402 -12.500 26.484 1.00 76.62 80 VAL A C 1
ATOM 598 O O . VAL A 1 80 ? -6.538 -13.365 25.628 1.00 76.62 80 VAL A O 1
ATOM 601 N N . GLU A 1 81 ? -6.409 -12.786 27.788 1.00 79.12 81 GLU A N 1
ATOM 602 C CA . GLU A 1 81 ? -6.552 -14.142 28.337 1.00 79.12 81 GLU A CA 1
ATOM 603 C C . GLU A 1 81 ? -7.898 -14.794 27.989 1.00 79.12 81 GLU A C 1
ATOM 605 O O . GLU A 1 81 ? -7.964 -16.012 27.844 1.00 79.12 81 GLU A O 1
ATOM 610 N N . ASN A 1 82 ? -8.949 -13.987 27.813 1.00 80.25 82 ASN A N 1
ATOM 611 C CA . ASN A 1 82 ? -10.307 -14.453 27.525 1.00 80.25 82 ASN A CA 1
ATOM 612 C C . ASN A 1 82 ? -10.709 -14.237 26.057 1.00 80.25 82 ASN A C 1
ATOM 614 O O . ASN A 1 82 ? -11.885 -14.372 25.723 1.00 80.25 82 ASN A O 1
ATOM 618 N N . ALA A 1 83 ? -9.761 -13.867 25.192 1.00 79.44 83 ALA A N 1
ATOM 619 C CA . ALA A 1 83 ? -10.042 -13.586 23.791 1.00 79.44 83 ALA A CA 1
ATOM 620 C C . ALA A 1 83 ? -10.497 -14.854 23.054 1.00 79.44 83 ALA A C 1
ATOM 622 O O . ALA A 1 83 ? -9.851 -15.904 23.134 1.00 79.44 83 ALA A O 1
ATOM 623 N N . ILE A 1 84 ? -11.595 -14.748 22.306 1.00 84.25 84 ILE A N 1
ATOM 624 C CA . ILE A 1 84 ? -12.098 -15.837 21.459 1.00 84.25 84 ILE A CA 1
ATOM 625 C C . ILE A 1 84 ? -11.556 -15.703 20.035 1.00 84.25 84 ILE A C 1
ATOM 627 O O . ILE A 1 84 ? -11.245 -14.611 19.565 1.00 84.25 84 ILE A O 1
ATOM 631 N N . VAL A 1 85 ? -11.463 -16.822 19.313 1.00 83.50 85 VAL A N 1
ATOM 632 C CA . VAL A 1 85 ? -10.923 -16.848 17.938 1.00 83.50 85 VAL A CA 1
ATOM 633 C C . VAL A 1 85 ? -11.739 -15.965 16.985 1.00 83.50 85 VAL A C 1
ATOM 635 O O . VAL A 1 85 ? -11.181 -15.391 16.058 1.00 83.50 85 VAL A O 1
ATOM 638 N N . GLU A 1 86 ? -13.036 -15.801 17.250 1.00 83.31 86 GLU A N 1
ATOM 639 C CA . GLU A 1 86 ? -13.947 -14.951 16.469 1.00 83.31 86 GLU A CA 1
ATOM 640 C C . GLU A 1 86 ? -13.615 -13.453 16.568 1.00 83.31 86 GLU A C 1
ATOM 642 O O . GLU A 1 86 ? -13.965 -12.696 15.673 1.00 83.31 86 GLU A O 1
ATOM 647 N N . GLN A 1 87 ? -12.905 -13.026 17.618 1.00 83.56 87 GLN A N 1
ATOM 648 C CA . GLN A 1 87 ? -12.477 -11.633 17.804 1.00 83.56 87 GLN A CA 1
ATOM 649 C C . GLN A 1 87 ? -11.185 -11.302 17.048 1.00 83.56 87 GLN A C 1
ATOM 651 O O . GLN A 1 87 ? -10.764 -10.143 17.007 1.00 83.56 87 GLN A O 1
ATOM 656 N N . VAL A 1 88 ? -10.519 -12.304 16.469 1.00 84.69 88 VAL A N 1
ATOM 657 C CA . VAL A 1 88 ? -9.243 -12.129 15.777 1.00 84.69 88 VAL A CA 1
ATOM 658 C C . VAL A 1 88 ? -9.485 -11.764 14.315 1.00 84.69 88 VAL A C 1
ATOM 660 O O . VAL A 1 88 ? -10.234 -12.428 13.603 1.00 84.69 88 VAL A O 1
ATOM 663 N N . GLY A 1 89 ? -8.795 -10.724 13.848 1.00 85.50 89 GLY A N 1
ATOM 664 C CA . GLY A 1 89 ? -8.887 -10.267 12.465 1.00 85.50 89 GLY A CA 1
ATOM 665 C C . GLY A 1 89 ? -8.301 -11.255 11.467 1.00 85.50 89 GLY A C 1
ATOM 666 O O . GLY A 1 89 ? -7.326 -11.959 11.744 1.00 85.50 89 GLY A O 1
ATOM 667 N N . THR A 1 90 ? -8.857 -11.252 10.259 1.00 84.62 90 THR A N 1
ATOM 668 C CA . THR A 1 90 ? -8.369 -12.069 9.149 1.00 84.62 90 THR A CA 1
ATOM 669 C C . THR A 1 90 ? -7.765 -11.190 8.058 1.00 84.62 90 THR A C 1
ATOM 671 O O . THR A 1 90 ? -8.268 -10.122 7.711 1.00 84.62 90 THR A O 1
ATOM 674 N N . ALA A 1 91 ? -6.637 -11.635 7.507 1.00 84.19 91 ALA A N 1
ATOM 675 C CA . ALA A 1 91 ? -5.959 -10.965 6.408 1.00 84.19 91 ALA A CA 1
ATOM 676 C C . ALA A 1 91 ? -5.531 -11.997 5.367 1.00 84.19 91 ALA A C 1
ATOM 678 O O . ALA A 1 91 ? -5.062 -13.085 5.697 1.00 84.19 91 ALA A O 1
ATOM 679 N N . ARG A 1 92 ? -5.657 -11.638 4.091 1.00 82.06 92 ARG A N 1
ATOM 680 C CA . ARG A 1 92 ? -5.261 -12.487 2.969 1.00 82.06 92 ARG A CA 1
ATOM 681 C C . ARG A 1 92 ? -3.750 -12.632 2.865 1.00 82.06 92 ARG A C 1
ATOM 683 O O . ARG A 1 92 ? -3.253 -13.695 2.499 1.00 82.06 92 ARG A O 1
ATOM 690 N N . LYS A 1 93 ? -3.014 -11.551 3.117 1.00 79.12 93 LYS A N 1
ATOM 691 C CA . LYS A 1 93 ? -1.551 -11.564 3.097 1.00 79.12 93 LYS A CA 1
ATOM 692 C C . LYS A 1 93 ? -1.003 -10.485 4.014 1.00 79.12 93 LYS A C 1
ATOM 694 O O . LYS A 1 93 ? -1.431 -9.337 3.949 1.00 79.12 93 LYS A O 1
ATOM 699 N N . ILE A 1 94 ? -0.014 -10.855 4.820 1.00 82.00 94 ILE A N 1
ATOM 700 C CA . ILE A 1 94 ? 0.737 -9.922 5.657 1.00 82.00 94 ILE A CA 1
ATOM 701 C C . ILE A 1 94 ? 2.203 -10.004 5.246 1.00 82.00 94 ILE A C 1
ATOM 703 O O . ILE A 1 94 ? 2.813 -11.075 5.266 1.00 82.00 94 ILE A O 1
ATOM 707 N N . THR A 1 95 ? 2.771 -8.867 4.864 1.00 80.75 95 THR A N 1
ATOM 708 C CA . THR A 1 95 ? 4.194 -8.734 4.558 1.00 80.75 95 THR A CA 1
ATOM 709 C C . THR A 1 95 ? 4.828 -7.841 5.612 1.00 80.75 95 THR A C 1
ATOM 711 O O . THR A 1 95 ? 4.415 -6.700 5.796 1.00 80.75 95 THR A O 1
ATOM 714 N N . VAL A 1 96 ? 5.816 -8.385 6.323 1.00 82.38 96 VAL A N 1
ATOM 715 C CA . VAL A 1 96 ? 6.548 -7.686 7.383 1.00 82.38 96 VAL A CA 1
ATOM 716 C C . VAL A 1 96 ? 7.991 -7.534 6.930 1.00 82.38 96 VAL A C 1
ATOM 718 O O . VAL A 1 96 ? 8.668 -8.532 6.685 1.00 82.38 96 VAL A O 1
ATOM 721 N N . SER A 1 97 ? 8.434 -6.290 6.825 1.00 78.88 97 SER A N 1
ATOM 722 C CA . SER A 1 97 ? 9.814 -5.888 6.565 1.00 78.88 97 SER A CA 1
ATOM 723 C C . SER A 1 97 ? 10.424 -5.298 7.840 1.00 78.88 97 SER A C 1
ATOM 725 O O . SER A 1 97 ? 9.746 -5.153 8.857 1.00 78.88 97 SER A O 1
ATOM 727 N N . LYS A 1 98 ? 11.712 -4.937 7.800 1.00 75.56 98 LYS A N 1
ATOM 728 C CA . LYS A 1 98 ? 12.398 -4.307 8.941 1.00 75.56 98 LYS A CA 1
ATOM 729 C C . LYS A 1 98 ? 11.713 -3.008 9.387 1.00 75.56 98 LYS A C 1
ATOM 731 O O . LYS A 1 98 ? 11.555 -2.786 10.585 1.00 75.56 98 LYS A O 1
ATOM 736 N N . ASP A 1 99 ? 11.289 -2.202 8.415 1.00 75.00 99 ASP A N 1
ATOM 737 C CA . ASP A 1 99 ? 10.823 -0.831 8.648 1.00 75.00 99 ASP A CA 1
ATOM 738 C C . ASP A 1 99 ? 9.345 -0.619 8.276 1.00 75.00 99 ASP A C 1
ATOM 740 O O . ASP A 1 99 ? 8.770 0.421 8.587 1.00 75.00 99 ASP A O 1
ATOM 744 N N . SER A 1 100 ? 8.697 -1.598 7.634 1.00 80.31 100 SER A N 1
ATOM 745 C CA . SER A 1 100 ? 7.311 -1.477 7.176 1.00 80.31 100 SER A CA 1
ATOM 746 C C . SER A 1 100 ? 6.520 -2.771 7.339 1.00 80.31 100 SER A C 1
ATOM 748 O O . SER A 1 100 ? 7.056 -3.877 7.286 1.00 80.31 100 SER A O 1
ATOM 750 N N . THR A 1 101 ? 5.216 -2.631 7.565 1.00 84.06 101 THR A N 1
ATOM 751 C CA . THR A 1 101 ? 4.263 -3.743 7.613 1.00 84.06 101 THR A CA 1
ATOM 752 C C . THR A 1 101 ? 3.107 -3.426 6.683 1.00 84.06 101 THR A C 1
ATOM 754 O O . THR A 1 101 ? 2.511 -2.355 6.776 1.00 84.06 101 THR A O 1
ATOM 757 N N . THR A 1 102 ? 2.787 -4.361 5.797 1.00 83.50 102 THR A N 1
ATOM 758 C CA . THR A 1 102 ? 1.681 -4.242 4.849 1.00 83.50 102 THR A CA 1
ATOM 759 C C . THR A 1 102 ? 0.683 -5.358 5.106 1.00 83.50 102 THR A C 1
ATOM 761 O O . THR A 1 102 ? 1.042 -6.537 5.084 1.00 83.50 102 THR A O 1
ATOM 764 N N . ILE A 1 103 ? -0.567 -4.974 5.358 1.00 84.19 103 ILE A N 1
ATOM 765 C CA . ILE A 1 103 ? -1.678 -5.883 5.633 1.00 84.19 103 ILE A CA 1
ATOM 766 C C . ILE A 1 103 ? -2.649 -5.783 4.462 1.00 84.19 103 ILE A C 1
ATOM 768 O O . ILE A 1 103 ? -3.162 -4.708 4.173 1.00 84.19 103 ILE A O 1
ATOM 772 N N . ILE A 1 104 ? -2.886 -6.903 3.788 1.00 82.06 104 ILE A N 1
ATOM 773 C CA . ILE A 1 104 ? -3.887 -7.030 2.730 1.00 82.06 104 ILE A CA 1
ATOM 774 C C . ILE A 1 104 ? -5.038 -7.832 3.325 1.00 82.06 104 ILE A C 1
ATOM 776 O O . ILE A 1 104 ? -4.906 -9.045 3.510 1.00 82.06 104 ILE A O 1
ATOM 780 N N . ALA A 1 105 ? -6.134 -7.155 3.654 1.00 77.25 105 ALA A N 1
ATOM 781 C CA . ALA A 1 105 ? -7.331 -7.755 4.226 1.00 77.25 105 ALA A CA 1
ATOM 782 C C . ALA A 1 105 ? -8.500 -7.645 3.242 1.00 77.25 105 ALA A C 1
ATOM 784 O O . ALA A 1 105 ? -8.732 -6.584 2.672 1.00 77.25 105 ALA A O 1
ATOM 785 N N . ASP A 1 106 ? -9.218 -8.755 3.064 1.00 70.12 106 ASP A N 1
ATOM 786 C CA . ASP A 1 106 ? -10.415 -8.840 2.213 1.00 70.12 106 ASP A CA 1
ATOM 787 C C . ASP A 1 106 ? -11.698 -8.956 3.074 1.00 70.12 106 ASP A C 1
ATOM 789 O O . ASP A 1 106 ? -12.782 -9.177 2.542 1.00 70.12 106 ASP A O 1
ATOM 793 N N . ALA A 1 107 ? -11.570 -8.857 4.406 1.00 61.75 107 ALA A N 1
ATOM 794 C CA . ALA A 1 107 ? -12.607 -9.221 5.375 1.00 61.75 107 ALA A CA 1
ATOM 795 C C . ALA A 1 107 ? -13.500 -8.057 5.835 1.00 61.75 107 ALA A C 1
ATOM 797 O O . ALA A 1 107 ? -14.601 -8.303 6.317 1.00 61.75 107 ALA A O 1
ATOM 798 N N . ALA A 1 108 ? -13.051 -6.809 5.694 1.00 62.72 108 ALA A N 1
ATOM 799 C CA . ALA A 1 108 ? -13.828 -5.659 6.136 1.00 62.72 108 ALA A CA 1
ATOM 800 C C . ALA A 1 108 ? -15.009 -5.364 5.213 1.00 62.72 108 ALA A C 1
ATOM 802 O O . ALA A 1 108 ? -14.883 -5.318 3.982 1.00 62.72 108 ALA A O 1
ATOM 803 N N . THR A 1 109 ? -16.151 -5.071 5.826 1.00 67.88 109 THR A N 1
ATOM 804 C CA . THR A 1 109 ? -17.317 -4.568 5.109 1.00 67.88 109 THR A CA 1
ATOM 805 C C . THR A 1 109 ? -17.008 -3.150 4.630 1.00 67.88 109 THR A C 1
ATOM 807 O O . THR A 1 109 ? -16.574 -2.303 5.413 1.00 67.88 109 THR A O 1
ATOM 810 N N . LYS A 1 110 ? -17.234 -2.855 3.341 1.00 75.88 110 LYS A N 1
ATOM 811 C CA . LYS A 1 110 ? -16.993 -1.507 2.781 1.00 75.88 110 LYS A CA 1
ATOM 812 C C . LYS A 1 110 ? -17.701 -0.411 3.586 1.00 75.88 110 LYS A C 1
ATOM 814 O O . LYS A 1 110 ? -17.155 0.679 3.728 1.00 75.88 110 LYS A O 1
ATOM 819 N N . ASP A 1 111 ? -18.860 -0.734 4.146 1.00 83.88 111 ASP A N 1
ATOM 820 C CA . ASP A 1 111 ? -19.696 0.178 4.924 1.00 83.88 111 ASP A CA 1
ATOM 821 C C . ASP A 1 111 ? -19.044 0.590 6.255 1.00 83.88 111 ASP A C 1
ATOM 823 O O . ASP A 1 111 ? -19.154 1.744 6.667 1.00 83.88 111 ASP A O 1
ATOM 827 N N . GLU A 1 112 ? -18.310 -0.312 6.914 1.00 85.25 112 GLU A N 1
ATOM 828 C CA . GLU A 1 112 ? -17.603 -0.020 8.170 1.00 85.25 112 GLU A CA 1
ATOM 829 C C . GLU A 1 112 ? -16.399 0.892 7.925 1.00 85.25 112 GLU A C 1
ATOM 831 O O . GLU A 1 112 ? -16.188 1.862 8.657 1.00 85.25 112 GLU A O 1
ATOM 836 N N . ILE A 1 113 ? -15.649 0.635 6.847 1.00 85.94 113 ILE A N 1
ATOM 837 C CA . ILE A 1 113 ? -14.532 1.491 6.428 1.00 85.94 113 ILE A CA 1
ATOM 838 C C . ILE A 1 113 ? -15.050 2.882 6.051 1.00 85.94 113 ILE A C 1
ATOM 840 O O . ILE A 1 113 ? -14.494 3.880 6.504 1.00 85.94 113 ILE A O 1
ATOM 844 N N . GLN A 1 114 ? -16.132 2.971 5.272 1.00 87.38 114 GLN A N 1
ATOM 845 C CA . GLN A 1 114 ? -16.734 4.255 4.897 1.00 87.38 114 GLN A CA 1
ATOM 846 C C . GLN A 1 114 ? -17.270 5.017 6.110 1.00 87.38 114 GLN A C 1
ATOM 848 O O . GLN A 1 114 ? -17.025 6.215 6.231 1.00 87.38 114 GLN A O 1
ATOM 853 N N . SER A 1 115 ? -17.932 4.328 7.042 1.00 90.81 115 SER A N 1
ATOM 854 C CA . SER A 1 115 ? -18.404 4.932 8.293 1.00 90.81 115 SER A CA 1
ATOM 855 C C . SER A 1 115 ? -17.243 5.481 9.118 1.00 90.81 115 SER A C 1
ATOM 857 O O . SER A 1 115 ? -17.337 6.572 9.682 1.00 90.81 115 SER A O 1
ATOM 859 N N . ARG A 1 116 ? -16.119 4.758 9.159 1.00 90.12 116 ARG A N 1
ATOM 860 C CA . ARG A 1 116 ? -14.912 5.213 9.847 1.00 90.12 116 ARG A CA 1
ATOM 861 C C . ARG A 1 116 ? -14.259 6.406 9.152 1.00 90.12 116 ARG A C 1
ATOM 863 O O . ARG A 1 116 ? -13.843 7.335 9.837 1.00 90.12 116 ARG A O 1
ATOM 870 N N . ILE A 1 117 ? -14.193 6.408 7.821 1.00 90.12 117 ILE A N 1
ATOM 871 C CA . ILE A 1 117 ? -13.689 7.547 7.041 1.00 90.12 117 ILE A CA 1
ATOM 872 C C . ILE A 1 117 ? -14.553 8.784 7.302 1.00 90.12 117 ILE A C 1
ATOM 874 O O . ILE A 1 117 ? -14.003 9.823 7.643 1.00 90.12 117 ILE A O 1
ATOM 878 N N . ALA A 1 118 ? -15.882 8.658 7.266 1.00 92.25 118 ALA A N 1
ATOM 879 C CA . ALA A 1 118 ? -16.797 9.772 7.517 1.00 92.25 118 ALA A CA 1
ATOM 880 C C . ALA A 1 118 ? -16.635 10.377 8.926 1.00 92.25 118 ALA A C 1
ATOM 882 O O . ALA A 1 118 ? -16.734 11.590 9.102 1.00 92.25 118 ALA A O 1
ATOM 883 N N . GLN A 1 119 ? -16.352 9.551 9.941 1.00 91.81 119 GLN A N 1
ATOM 884 C CA . GLN A 1 119 ? -16.017 10.043 11.284 1.00 91.81 119 GLN A CA 1
ATOM 885 C C . GLN A 1 119 ? -14.726 10.869 11.279 1.00 91.81 119 GLN A C 1
ATOM 887 O O . GLN A 1 119 ? -14.693 11.949 11.859 1.00 91.81 119 GLN A O 1
ATOM 892 N N . ILE A 1 120 ? -13.683 10.378 10.603 1.00 91.56 120 ILE A N 1
ATOM 893 C CA . ILE A 1 120 ? -12.380 11.052 10.527 1.00 91.56 120 ILE A CA 1
ATOM 894 C C . ILE A 1 120 ? -12.481 12.345 9.703 1.00 91.56 120 ILE A C 1
ATOM 896 O O . ILE A 1 120 ? -11.864 13.338 10.065 1.00 91.56 120 ILE A O 1
ATOM 900 N N . GLU A 1 121 ? -13.277 12.368 8.633 1.00 90.56 121 GLU A N 1
ATOM 901 C CA . GLU A 1 121 ? -13.557 13.578 7.846 1.00 90.56 121 GLU A CA 1
ATOM 902 C C . GLU A 1 121 ? -14.291 14.638 8.672 1.00 90.56 121 GLU A C 1
ATOM 904 O O . GLU A 1 121 ? -13.997 15.829 8.567 1.00 90.56 121 GLU A O 1
ATOM 909 N N . LYS A 1 122 ? -15.212 14.214 9.543 1.00 93.19 122 LYS A N 1
ATOM 910 C CA . LYS A 1 122 ? -15.862 15.125 10.483 1.00 93.19 122 LYS A CA 1
ATOM 911 C C . LYS A 1 122 ? -14.862 15.685 11.500 1.00 93.19 122 LYS A C 1
ATOM 913 O O . LYS A 1 122 ? -14.815 16.898 11.677 1.00 93.19 122 LYS A O 1
ATOM 918 N N . GLU A 1 123 ? -14.031 14.834 12.106 1.00 89.12 123 GLU A N 1
ATOM 919 C CA . GLU A 1 123 ? -12.950 15.265 13.009 1.00 89.12 123 GLU A CA 1
ATOM 920 C C . GLU A 1 123 ? -11.991 16.244 12.311 1.00 89.12 123 GLU A C 1
ATOM 922 O O . GLU A 1 123 ? -11.596 17.247 12.900 1.00 89.12 123 GLU A O 1
ATOM 927 N N . LEU A 1 124 ? -11.672 16.000 11.036 1.00 89.12 124 LEU A N 1
ATOM 928 C CA . LEU A 1 124 ? -10.829 16.872 10.218 1.00 89.12 124 LEU A CA 1
ATOM 929 C C . LEU A 1 124 ? -11.436 18.273 10.062 1.00 89.12 124 LEU A C 1
ATOM 931 O O . LEU A 1 124 ? -10.710 19.257 10.130 1.00 89.12 124 LEU A O 1
ATOM 935 N N . SER A 1 125 ? -12.758 18.367 9.886 1.00 87.69 125 SER A N 1
ATOM 936 C CA . SER A 1 125 ? -13.461 19.649 9.737 1.00 87.69 125 SER A CA 1
ATOM 937 C C . SER A 1 125 ? -13.579 20.457 11.033 1.00 87.69 125 SER A C 1
ATOM 939 O O . SER A 1 125 ? -13.743 21.672 10.984 1.00 87.69 125 SER A O 1
ATOM 941 N N . GLU A 1 126 ? -13.503 19.788 12.185 1.00 89.62 126 GLU A N 1
ATOM 942 C CA . GLU A 1 126 ? -13.578 20.407 13.516 1.00 89.62 126 GLU A CA 1
ATOM 943 C C . GLU A 1 126 ? -12.187 20.763 14.074 1.00 89.62 126 GLU A C 1
ATOM 945 O O . GLU A 1 126 ? -12.076 21.376 15.135 1.00 89.62 126 GLU A O 1
ATOM 950 N N . THR A 1 127 ? -11.121 20.358 13.381 1.00 88.75 127 THR A N 1
ATOM 951 C CA . THR A 1 127 ? -9.740 20.493 13.840 1.00 88.75 127 THR A CA 1
ATOM 952 C C . THR A 1 127 ? -9.066 21.718 13.229 1.00 88.75 127 THR A C 1
ATOM 954 O O . THR A 1 127 ? -8.862 21.790 12.021 1.00 88.75 127 THR A O 1
ATOM 957 N N . ASP A 1 128 ? -8.602 22.631 14.084 1.00 83.88 128 ASP A N 1
ATOM 958 C CA . ASP A 1 128 ? -7.878 23.846 13.668 1.00 83.88 128 ASP A CA 1
ATOM 959 C C . ASP A 1 128 ? -6.341 23.670 13.656 1.00 83.88 128 ASP A C 1
ATOM 961 O O . ASP A 1 128 ? -5.583 24.580 13.315 1.00 83.88 128 ASP A O 1
ATOM 965 N N . SER A 1 129 ? -5.853 22.503 14.082 1.00 87.38 129 SER A N 1
ATOM 966 C CA . SER A 1 129 ? -4.429 22.187 14.237 1.00 87.38 129 SER A CA 1
ATOM 967 C C . SER A 1 129 ? -3.856 21.587 12.955 1.00 87.38 129 SER A C 1
ATOM 969 O O . SER A 1 129 ? -4.163 20.447 12.621 1.00 87.38 129 SER A O 1
ATOM 971 N N . VAL A 1 130 ? -2.938 22.306 12.295 1.00 81.69 130 VAL A N 1
ATOM 972 C CA . VAL A 1 130 ? -2.228 21.850 11.076 1.00 81.69 130 VAL A CA 1
ATOM 973 C C . VAL A 1 130 ? -1.637 20.444 11.247 1.00 81.69 130 VAL A C 1
ATOM 975 O O . VAL A 1 130 ? -1.758 19.590 10.371 1.00 81.69 130 VAL A O 1
ATOM 978 N N . TYR A 1 131 ? -1.051 20.175 12.416 1.00 83.25 131 TYR A N 1
ATOM 979 C CA . TYR A 1 131 ? -0.439 18.885 12.726 1.00 83.25 131 TYR A CA 1
ATOM 980 C C . TYR A 1 131 ? -1.454 17.738 12.785 1.00 83.25 131 TYR A C 1
ATOM 982 O O . TYR A 1 131 ? -1.151 16.613 12.387 1.00 83.25 131 TYR A O 1
ATOM 990 N N . ASP A 1 132 ? -2.645 17.990 13.320 1.00 84.62 132 ASP A N 1
ATOM 991 C CA . ASP A 1 132 ? -3.693 16.977 13.394 1.00 84.62 132 ASP A CA 1
ATOM 992 C C . ASP A 1 132 ? -4.361 16.797 12.028 1.00 84.62 132 ASP A C 1
ATOM 994 O O . ASP A 1 132 ? -4.602 15.658 11.629 1.00 84.62 132 ASP A O 1
ATOM 998 N N . THR A 1 133 ? -4.529 17.877 11.260 1.00 85.62 133 THR A N 1
ATOM 999 C CA . THR A 1 133 ? -5.042 17.847 9.885 1.00 85.62 133 THR A CA 1
ATOM 1000 C C . THR A 1 133 ? -4.208 16.933 8.985 1.00 85.62 133 THR A C 1
ATOM 1002 O O . THR A 1 133 ? -4.754 16.024 8.358 1.00 85.62 133 THR A O 1
ATOM 1005 N N . GLU A 1 134 ? -2.879 17.083 8.978 1.00 85.38 134 GLU A N 1
ATOM 1006 C CA . GLU A 1 134 ? -1.981 16.213 8.201 1.00 85.38 134 GLU A CA 1
ATOM 1007 C C . GLU A 1 134 ? -2.093 14.739 8.613 1.00 85.38 134 GLU A C 1
ATOM 1009 O O . GLU A 1 134 ? -2.122 13.835 7.774 1.00 85.38 134 GLU A O 1
ATOM 1014 N N . LYS A 1 135 ? -2.173 14.461 9.920 1.00 87.25 135 LYS A N 1
ATOM 1015 C CA . LYS A 1 135 ? -2.211 13.081 10.427 1.00 87.25 135 LYS A CA 1
ATOM 1016 C C . LYS A 1 135 ? -3.556 12.406 10.209 1.00 87.25 135 LYS A C 1
ATOM 1018 O O . LYS A 1 135 ? -3.587 11.200 9.955 1.00 87.25 135 LYS A O 1
ATOM 1023 N N . LEU A 1 136 ? -4.650 13.156 10.273 1.00 88.62 136 LEU A N 1
ATOM 1024 C CA . LEU A 1 136 ? -5.975 12.674 9.901 1.00 88.62 136 LEU A CA 1
ATOM 1025 C C . LEU A 1 136 ? -6.051 12.433 8.385 1.00 88.62 136 LEU A C 1
ATOM 1027 O O . LEU A 1 136 ? -6.538 11.380 7.975 1.00 88.62 136 LEU A O 1
ATOM 1031 N N . ALA A 1 137 ? -5.463 13.304 7.559 1.00 84.44 137 ALA A N 1
ATOM 1032 C CA . ALA A 1 137 ? -5.355 13.092 6.114 1.00 84.44 137 ALA A CA 1
ATOM 1033 C C . ALA A 1 137 ? -4.531 11.836 5.763 1.00 84.44 137 ALA A C 1
ATOM 1035 O O . ALA A 1 137 ? -4.972 11.016 4.957 1.00 84.44 137 ALA A O 1
ATOM 1036 N N . GLU A 1 138 ? -3.390 11.603 6.426 1.00 84.12 138 GLU A N 1
ATOM 1037 C CA . GLU A 1 138 ? -2.613 10.360 6.271 1.00 84.12 138 GLU A CA 1
ATOM 1038 C C . GLU A 1 138 ? -3.439 9.109 6.603 1.00 84.12 138 GLU A C 1
ATOM 1040 O O . GLU A 1 138 ? -3.269 8.049 5.995 1.00 84.12 138 GLU A O 1
ATOM 1045 N N . LYS A 1 139 ? -4.306 9.206 7.610 1.00 87.19 139 LYS A N 1
ATOM 1046 C CA . LYS A 1 139 ? -5.154 8.108 8.075 1.00 87.19 139 LYS A CA 1
ATOM 1047 C C . LYS A 1 139 ? -6.271 7.822 7.073 1.00 87.19 139 LYS A C 1
ATOM 1049 O O . LYS A 1 139 ? -6.462 6.661 6.714 1.00 87.19 139 LYS A O 1
ATOM 1054 N N . ILE A 1 140 ? -6.928 8.866 6.559 1.00 85.94 140 ILE A N 1
ATOM 1055 C CA . ILE A 1 140 ? -7.898 8.756 5.460 1.00 85.94 140 ILE A CA 1
ATOM 1056 C C . ILE A 1 140 ? -7.222 8.103 4.259 1.00 85.94 140 ILE A C 1
ATOM 1058 O O . ILE A 1 140 ? -7.737 7.112 3.757 1.00 85.94 140 ILE A O 1
ATOM 1062 N N . ALA A 1 141 ? -6.038 8.571 3.859 1.00 83.00 141 ALA A N 1
ATOM 1063 C CA . ALA A 1 141 ? -5.295 8.008 2.735 1.00 83.00 141 ALA A CA 1
ATOM 1064 C C . ALA A 1 141 ? -4.943 6.523 2.930 1.00 83.00 141 ALA A C 1
ATOM 1066 O O . ALA A 1 141 ? -4.965 5.762 1.970 1.00 83.00 141 ALA A O 1
ATOM 1067 N N . LYS A 1 142 ? -4.648 6.074 4.156 1.00 84.38 142 LYS A N 1
ATOM 1068 C CA . LYS A 1 142 ? -4.392 4.651 4.452 1.00 84.38 142 LYS A CA 1
ATOM 1069 C C . LYS A 1 142 ? -5.661 3.795 4.438 1.00 84.38 142 LYS A C 1
ATOM 1071 O O . LYS A 1 142 ? -5.575 2.613 4.122 1.00 84.38 142 LYS A O 1
ATOM 1076 N N . LEU A 1 143 ? -6.812 4.371 4.787 1.00 82.56 143 LEU A N 1
ATOM 1077 C CA . LEU A 1 143 ? -8.107 3.681 4.798 1.00 82.56 143 LEU A CA 1
ATOM 1078 C C . LEU A 1 143 ? -8.778 3.656 3.418 1.00 82.56 143 LEU A C 1
ATOM 1080 O O . LEU A 1 143 ? -9.412 2.665 3.063 1.00 82.56 143 LEU A O 1
ATOM 1084 N N . SER A 1 144 ? -8.630 4.726 2.636 1.00 76.19 144 SER A N 1
ATOM 1085 C CA . SER A 1 144 ? -9.179 4.865 1.282 1.00 76.19 144 SER A CA 1
ATOM 1086 C C . SER A 1 144 ? -8.226 4.348 0.201 1.00 76.19 144 SER A C 1
ATOM 1088 O O . SER A 1 144 ? -8.672 3.869 -0.844 1.00 76.19 144 SER A O 1
ATOM 1090 N N . GLY A 1 145 ? -6.916 4.417 0.456 1.00 66.19 145 GLY A N 1
ATOM 1091 C CA . GLY A 1 145 ? -5.842 3.969 -0.421 1.00 66.19 145 GLY A CA 1
ATOM 1092 C C . GLY A 1 145 ? -5.800 2.453 -0.503 1.00 66.19 145 GLY A C 1
ATOM 1093 O O . GLY A 1 145 ? -5.010 1.792 0.167 1.00 66.19 145 GLY A O 1
ATOM 1094 N N . GLY A 1 146 ? -6.679 1.895 -1.331 1.00 64.38 146 GLY A N 1
ATOM 1095 C CA . GLY A 1 146 ? -6.705 0.469 -1.617 1.00 64.38 146 GLY A CA 1
ATOM 1096 C C . GLY A 1 146 ? -5.336 -0.042 -2.071 1.00 64.38 146 GLY A C 1
ATOM 1097 O O . GLY A 1 146 ? -4.589 0.629 -2.784 1.00 64.38 146 GLY A O 1
ATOM 1098 N N . ILE A 1 147 ? -5.005 -1.268 -1.674 1.00 65.06 147 ILE A N 1
ATOM 1099 C CA . ILE A 1 147 ? -3.753 -1.907 -2.073 1.00 65.06 147 ILE A CA 1
ATOM 1100 C C . ILE A 1 147 ? -3.965 -2.594 -3.424 1.00 65.06 147 ILE A C 1
ATOM 1102 O O . ILE A 1 147 ? -4.690 -3.584 -3.527 1.00 65.06 147 ILE A O 1
ATOM 1106 N N . ALA A 1 148 ? -3.297 -2.099 -4.466 1.00 56.28 148 ALA A N 1
ATOM 1107 C CA . ALA A 1 148 ? -3.258 -2.762 -5.764 1.00 56.28 148 ALA A CA 1
ATOM 1108 C C . ALA A 1 148 ? -2.192 -3.870 -5.763 1.00 56.28 148 ALA A C 1
ATOM 1110 O O . ALA A 1 148 ? -1.000 -3.612 -5.597 1.00 56.28 148 ALA A O 1
ATOM 1111 N N . VAL A 1 149 ? -2.613 -5.120 -5.969 1.00 62.47 149 VAL A N 1
ATOM 1112 C CA . VAL A 1 149 ? -1.699 -6.263 -6.100 1.00 62.47 149 VAL A CA 1
ATOM 1113 C C . VAL A 1 149 ? -1.500 -6.586 -7.577 1.00 62.47 149 VAL A C 1
ATOM 1115 O O . VAL A 1 149 ? -2.406 -7.100 -8.232 1.00 62.47 149 VAL A O 1
ATOM 1118 N N . ILE A 1 150 ? -0.296 -6.336 -8.093 1.00 67.31 150 ILE A N 1
ATOM 1119 C CA . ILE A 1 150 ? 0.090 -6.710 -9.458 1.00 67.31 150 ILE A CA 1
ATOM 1120 C C . ILE A 1 150 ? 0.693 -8.116 -9.420 1.00 67.31 150 ILE A C 1
ATOM 1122 O O . ILE A 1 150 ? 1.717 -8.350 -8.779 1.00 67.31 150 ILE A O 1
ATOM 1126 N N . LYS A 1 151 ? 0.042 -9.070 -10.092 1.00 69.69 151 LYS A N 1
ATOM 1127 C CA . LYS A 1 151 ? 0.563 -10.433 -10.256 1.00 69.69 151 LYS A CA 1
ATOM 1128 C C . LYS A 1 151 ? 1.328 -10.521 -11.569 1.00 69.69 151 LYS A C 1
ATOM 1130 O O . LYS A 1 151 ? 0.740 -10.363 -12.634 1.00 69.69 151 LYS A O 1
ATOM 1135 N N . VAL A 1 152 ? 2.623 -10.786 -11.472 1.00 73.44 152 VAL A N 1
ATOM 1136 C CA . VAL A 1 152 ? 3.514 -10.943 -12.623 1.00 73.44 152 VAL A CA 1
ATOM 1137 C C . VAL A 1 152 ? 3.636 -12.429 -12.935 1.00 73.44 152 VAL A C 1
ATOM 1139 O O . VAL A 1 152 ? 3.924 -13.222 -12.041 1.00 73.44 152 VAL A O 1
ATOM 1142 N N . GLY A 1 153 ? 3.367 -12.806 -14.183 1.00 70.56 153 GLY A N 1
ATOM 1143 C CA . GLY A 1 153 ? 3.548 -14.170 -14.676 1.00 70.56 153 GLY A CA 1
ATOM 1144 C C . GLY A 1 153 ? 4.761 -14.264 -15.597 1.00 70.56 153 GLY A C 1
ATOM 1145 O O . GLY A 1 153 ? 5.077 -13.306 -16.301 1.00 70.56 153 GLY A O 1
ATOM 1146 N N . ALA A 1 154 ? 5.415 -15.421 -15.611 1.00 77.62 154 ALA A N 1
ATOM 1147 C CA . ALA A 1 154 ? 6.453 -15.756 -16.581 1.00 77.62 154 ALA A CA 1
ATOM 1148 C C . ALA A 1 154 ? 6.438 -17.261 -16.883 1.00 77.62 154 ALA A C 1
ATOM 1150 O O . ALA A 1 154 ? 5.802 -18.031 -16.161 1.00 77.62 154 ALA A O 1
ATOM 1151 N N . ALA A 1 155 ? 7.105 -17.670 -17.966 1.00 78.31 155 ALA A N 1
ATOM 1152 C CA . ALA A 1 155 ? 7.165 -19.072 -18.380 1.00 78.31 155 ALA A CA 1
ATOM 1153 C C . ALA A 1 155 ? 8.216 -19.874 -17.593 1.00 78.31 155 ALA A C 1
ATOM 1155 O O . ALA A 1 155 ? 8.093 -21.093 -17.473 1.00 78.31 155 ALA A O 1
ATOM 1156 N N . THR A 1 156 ? 9.230 -19.201 -17.046 1.00 75.69 156 THR A N 1
ATOM 1157 C CA . THR A 1 156 ? 10.288 -19.798 -16.222 1.00 75.69 156 THR A CA 1
ATOM 1158 C C . THR A 1 156 ? 10.555 -18.964 -14.967 1.00 75.69 156 THR A C 1
ATOM 1160 O O . THR A 1 156 ? 10.312 -17.757 -14.958 1.00 75.69 156 THR A O 1
ATOM 1163 N N . ASP A 1 157 ? 11.083 -19.586 -13.908 1.00 72.38 157 ASP A N 1
ATOM 1164 C CA . ASP A 1 157 ? 11.337 -18.904 -12.626 1.00 72.38 157 ASP A CA 1
ATOM 1165 C C . ASP A 1 157 ? 12.349 -17.756 -12.764 1.00 72.38 157 ASP A C 1
ATOM 1167 O O . ASP A 1 157 ? 12.184 -16.694 -12.169 1.00 72.38 157 ASP A O 1
ATOM 1171 N N . THR A 1 158 ? 13.362 -17.927 -13.619 1.00 75.38 158 THR A N 1
ATOM 1172 C CA . THR A 1 158 ? 14.364 -16.886 -13.895 1.00 75.38 158 THR A CA 1
ATOM 1173 C C . THR A 1 158 ? 13.746 -15.668 -14.583 1.00 75.38 158 THR A C 1
ATOM 1175 O O . THR A 1 158 ? 14.069 -14.535 -14.241 1.00 75.38 158 THR A O 1
ATOM 1178 N N . GLU A 1 159 ? 12.821 -15.880 -15.520 1.00 67.12 159 GLU A N 1
ATOM 1179 C CA . GLU A 1 159 ? 12.078 -14.785 -16.154 1.00 67.12 159 GLU A CA 1
ATOM 1180 C C . GLU A 1 159 ? 11.081 -14.133 -15.189 1.00 67.12 159 GLU A C 1
ATOM 1182 O O . GLU A 1 159 ? 10.784 -12.948 -15.324 1.00 67.12 159 GLU A O 1
ATOM 1187 N N . LEU A 1 160 ? 10.553 -14.882 -14.216 1.00 72.44 160 LEU A N 1
ATOM 1188 C CA . LEU A 1 160 ? 9.644 -14.342 -13.209 1.00 72.44 160 LEU A CA 1
ATOM 1189 C C . LEU A 1 160 ? 10.363 -13.350 -12.295 1.00 72.44 160 LEU A C 1
ATOM 1191 O O . LEU A 1 160 ? 9.836 -12.265 -12.043 1.00 72.44 160 LEU A O 1
ATOM 1195 N N . GLU A 1 161 ? 11.561 -13.703 -11.824 1.00 73.69 161 GLU A N 1
ATOM 1196 C CA . GLU A 1 161 ? 12.395 -12.801 -11.026 1.00 73.69 161 GLU A CA 1
ATOM 1197 C C . GLU A 1 161 ? 12.818 -11.565 -11.827 1.00 73.69 161 GLU A C 1
ATOM 1199 O O . GLU A 1 161 ? 12.672 -10.448 -11.331 1.00 73.69 161 GLU A O 1
ATOM 1204 N N . ASP A 1 162 ? 13.244 -11.742 -13.082 1.00 71.38 162 ASP A N 1
ATOM 1205 C CA . ASP A 1 162 ? 13.623 -10.632 -13.966 1.00 71.38 162 ASP A CA 1
ATOM 1206 C C . ASP A 1 162 ? 12.435 -9.689 -14.225 1.00 71.38 162 ASP A C 1
ATOM 1208 O O . ASP A 1 162 ? 12.522 -8.480 -14.017 1.00 71.38 162 ASP A O 1
ATOM 1212 N N . ASN A 1 163 ? 11.262 -10.226 -14.578 1.00 68.75 163 ASN A N 1
ATOM 1213 C CA . ASN A 1 163 ? 10.061 -9.417 -14.800 1.00 68.75 163 ASN A CA 1
ATOM 1214 C C . ASN A 1 163 ? 9.599 -8.689 -13.533 1.00 68.75 163 ASN A C 1
ATOM 1216 O O . ASN A 1 163 ? 9.107 -7.562 -13.616 1.00 68.75 163 ASN A O 1
ATOM 1220 N N . LYS A 1 164 ? 9.754 -9.308 -12.358 1.00 72.44 164 LYS A N 1
ATOM 1221 C CA . LYS A 1 164 ? 9.434 -8.669 -11.080 1.00 72.44 164 LYS A CA 1
ATOM 1222 C C . LYS A 1 164 ? 10.348 -7.471 -10.822 1.00 72.44 164 LYS A C 1
ATOM 1224 O O . LYS A 1 164 ? 9.830 -6.397 -10.522 1.00 72.44 164 LYS A O 1
ATOM 1229 N N . LEU A 1 165 ? 11.662 -7.645 -10.978 1.00 71.69 165 LEU A N 1
ATOM 1230 C CA . LEU A 1 165 ? 12.642 -6.566 -10.812 1.00 71.69 165 LEU A CA 1
ATOM 1231 C C . LEU A 1 165 ? 12.369 -5.419 -11.787 1.00 71.69 165 LEU A C 1
ATOM 1233 O O . LEU A 1 165 ? 12.330 -4.263 -11.390 1.00 71.69 165 LEU A O 1
ATOM 1237 N N . ARG A 1 166 ? 12.051 -5.730 -13.044 1.00 70.50 166 ARG A N 1
ATOM 1238 C CA . ARG A 1 166 ? 11.754 -4.718 -14.069 1.00 70.50 166 ARG A CA 1
ATOM 1239 C C . ARG A 1 166 ? 10.498 -3.918 -13.783 1.00 70.50 166 ARG A C 1
ATOM 1241 O O . ARG A 1 166 ? 10.457 -2.727 -14.068 1.00 70.50 166 ARG A O 1
ATOM 1248 N N . ILE A 1 167 ? 9.461 -4.557 -13.249 1.00 69.94 167 ILE A N 1
ATOM 1249 C CA . ILE A 1 167 ? 8.231 -3.861 -12.854 1.00 69.94 167 ILE A CA 1
ATOM 1250 C C . ILE A 1 167 ? 8.483 -2.985 -11.625 1.00 69.94 167 ILE A C 1
ATOM 1252 O O . ILE A 1 167 ? 7.930 -1.890 -11.537 1.00 69.94 167 ILE A O 1
ATOM 1256 N N . GLU A 1 168 ? 9.328 -3.433 -10.698 1.00 68.38 168 GLU A N 1
ATOM 1257 C CA . GLU A 1 168 ? 9.749 -2.638 -9.546 1.00 68.38 168 GLU A CA 1
ATOM 1258 C C . GLU A 1 168 ? 10.576 -1.415 -9.972 1.00 68.38 168 GLU A C 1
ATOM 1260 O O . GLU A 1 168 ? 10.272 -0.296 -9.555 1.00 68.38 168 GLU A O 1
ATOM 1265 N N . ASP A 1 169 ? 11.528 -1.601 -10.884 1.00 67.75 169 ASP A N 1
ATOM 1266 C CA . ASP A 1 169 ? 12.322 -0.523 -11.474 1.00 67.75 169 ASP A CA 1
ATOM 1267 C C . ASP A 1 169 ? 11.453 0.441 -12.279 1.00 67.75 169 ASP A C 1
ATOM 1269 O O . ASP A 1 169 ? 11.559 1.651 -12.104 1.00 67.75 169 ASP A O 1
ATOM 1273 N N . ALA A 1 170 ? 10.545 -0.067 -13.117 1.00 61.75 170 ALA A N 1
ATOM 1274 C CA . ALA A 1 170 ? 9.629 0.760 -13.896 1.00 61.75 170 ALA A CA 1
ATOM 1275 C C . ALA A 1 170 ? 8.724 1.597 -12.987 1.00 61.75 170 ALA A C 1
ATOM 1277 O O . ALA A 1 170 ? 8.582 2.797 -13.214 1.00 61.75 170 ALA A O 1
ATOM 1278 N N . LYS A 1 171 ? 8.166 0.990 -11.929 1.00 65.81 171 LYS A N 1
ATOM 1279 C CA . LYS A 1 171 ? 7.396 1.698 -10.902 1.00 65.81 171 LYS A CA 1
ATOM 1280 C C . LYS A 1 171 ? 8.236 2.839 -10.331 1.00 65.81 171 LYS A C 1
ATOM 1282 O O . LYS A 1 171 ? 7.803 3.990 -10.397 1.00 65.81 171 LYS A O 1
ATOM 1287 N N . ASN A 1 172 ? 9.417 2.531 -9.800 1.00 65.94 172 ASN A N 1
ATOM 1288 C CA . ASN A 1 172 ? 10.291 3.517 -9.167 1.00 65.94 172 ASN A CA 1
ATOM 1289 C C . ASN A 1 172 ? 10.686 4.631 -10.150 1.00 65.94 172 ASN A C 1
ATOM 1291 O O . ASN A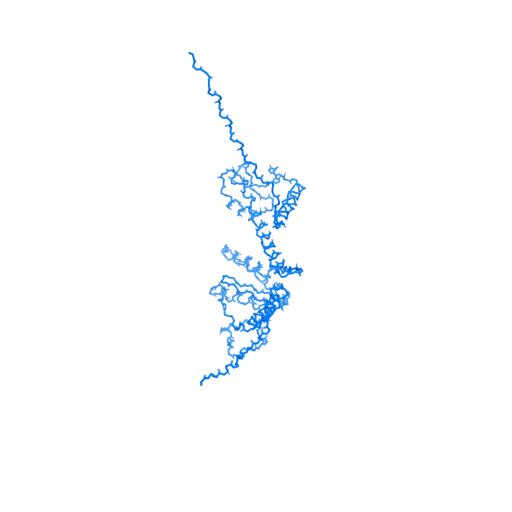 1 172 ? 10.584 5.800 -9.797 1.00 65.94 172 ASN A O 1
ATOM 1295 N N . ALA A 1 173 ? 10.997 4.292 -11.404 1.00 57.47 173 ALA A N 1
ATOM 1296 C CA . ALA A 1 173 ? 11.317 5.248 -12.459 1.00 57.47 173 ALA A CA 1
ATOM 1297 C C . ALA A 1 173 ? 10.157 6.205 -12.771 1.00 57.47 173 ALA A C 1
ATOM 1299 O O . ALA A 1 173 ? 10.392 7.395 -12.935 1.00 57.47 173 ALA A O 1
ATOM 1300 N N . THR A 1 174 ? 8.900 5.743 -12.804 1.00 59.69 174 THR A N 1
ATOM 1301 C CA . THR A 1 174 ? 7.747 6.655 -12.955 1.00 59.69 174 THR A CA 1
ATOM 1302 C C . THR A 1 174 ? 7.576 7.602 -11.772 1.00 59.69 174 THR A C 1
ATOM 1304 O O . THR A 1 174 ? 7.269 8.773 -11.985 1.00 59.69 174 THR A O 1
ATOM 1307 N N . PHE A 1 175 ? 7.788 7.132 -10.538 1.00 59.00 175 PHE A N 1
ATOM 1308 C CA . PHE A 1 175 ? 7.754 8.013 -9.366 1.00 59.00 175 PHE A CA 1
ATOM 1309 C C . PHE A 1 175 ? 8.873 9.060 -9.433 1.00 59.00 175 PHE A C 1
ATOM 1311 O O . PHE A 1 175 ? 8.622 10.234 -9.180 1.00 59.00 175 PHE A O 1
ATOM 1318 N N . THR A 1 176 ? 10.073 8.664 -9.865 1.00 56.97 176 THR A N 1
ATOM 1319 C CA . THR A 1 176 ? 11.196 9.583 -10.091 1.00 56.97 176 THR A CA 1
ATOM 1320 C C . THR A 1 176 ? 10.946 10.539 -11.261 1.00 56.97 176 THR A C 1
ATOM 1322 O O . THR A 1 176 ? 11.287 11.707 -11.162 1.00 56.97 176 THR A O 1
ATOM 1325 N N . ALA A 1 177 ? 10.289 10.115 -12.340 1.00 56.69 177 ALA A N 1
ATOM 1326 C CA . ALA A 1 177 ? 9.989 10.983 -13.483 1.00 56.69 177 ALA A CA 1
ATOM 1327 C C . ALA A 1 177 ? 8.960 12.079 -13.147 1.00 56.69 177 ALA A C 1
ATOM 1329 O O . ALA A 1 177 ? 9.047 13.189 -13.666 1.00 56.69 177 ALA A O 1
ATOM 1330 N N . ILE A 1 178 ? 8.003 11.796 -12.256 1.00 58.03 178 ILE A N 1
ATOM 1331 C CA . ILE A 1 178 ? 7.119 12.833 -11.699 1.00 58.03 178 ILE A CA 1
ATOM 1332 C C . ILE A 1 178 ? 7.943 13.848 -10.894 1.00 58.03 178 ILE A C 1
ATOM 1334 O O . ILE A 1 178 ? 7.688 15.049 -10.961 1.00 58.03 178 ILE A O 1
ATOM 1338 N N . GLU A 1 179 ? 8.964 13.380 -10.176 1.00 56.75 179 GLU A N 1
ATOM 1339 C CA . GLU A 1 179 ? 9.893 14.249 -9.455 1.00 56.75 179 GLU A CA 1
ATOM 1340 C C . GLU A 1 179 ? 10.814 15.045 -10.400 1.00 56.75 179 GLU A C 1
ATOM 1342 O O . GLU A 1 179 ? 11.158 16.180 -10.092 1.00 56.75 179 GLU A O 1
ATOM 1347 N N . GLU A 1 180 ? 11.171 14.526 -11.578 1.00 59.22 180 GLU A N 1
ATOM 1348 C CA . GLU A 1 180 ? 12.033 15.212 -12.557 1.00 59.22 180 GLU A CA 1
ATOM 1349 C C . GLU A 1 180 ? 11.406 16.471 -13.186 1.00 59.22 180 GLU A C 1
ATOM 1351 O O . GLU A 1 180 ? 12.135 17.304 -13.734 1.00 59.22 180 GLU A O 1
ATOM 1356 N N . GLY A 1 181 ? 10.095 16.703 -13.024 1.00 59.81 181 GLY A N 1
ATOM 1357 C CA . GLY A 1 181 ? 9.468 18.002 -13.319 1.00 59.81 181 GLY A CA 1
ATOM 1358 C C . GLY A 1 181 ? 10.160 19.187 -12.615 1.00 59.81 181 GLY A C 1
ATOM 1359 O O . GLY A 1 181 ? 10.119 20.317 -13.105 1.00 59.81 181 GLY A O 1
ATOM 1360 N N . LYS A 1 182 ? 10.899 18.911 -11.528 1.00 62.84 182 LYS A N 1
ATOM 1361 C CA . LYS A 1 182 ? 11.785 19.839 -10.806 1.00 62.84 182 LYS A CA 1
ATOM 1362 C C . LYS A 1 182 ? 12.868 20.476 -11.683 1.00 62.84 182 LYS A C 1
ATOM 1364 O O . LYS A 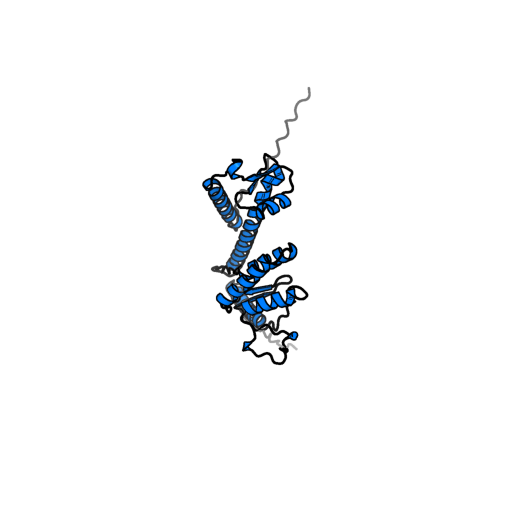1 182 ? 13.312 21.581 -11.378 1.00 62.84 182 LYS A O 1
ATOM 1369 N N . SER A 1 183 ? 13.286 19.840 -12.782 1.00 63.19 183 SER A N 1
ATOM 1370 C CA . SER A 1 183 ? 14.412 20.327 -13.594 1.00 63.19 183 SER A CA 1
ATOM 1371 C C . SER A 1 183 ? 14.179 21.718 -14.193 1.00 63.19 183 SER A C 1
ATOM 1373 O O . SER A 1 183 ? 15.139 22.473 -14.344 1.00 63.19 183 SER A O 1
ATOM 1375 N N . CYS A 1 184 ? 12.932 22.085 -14.507 1.00 63.12 184 CYS A N 1
ATOM 1376 C CA . CYS A 1 184 ? 12.615 23.424 -15.013 1.00 63.12 184 CYS A CA 1
ATOM 1377 C C . CYS A 1 184 ? 12.849 24.508 -13.949 1.00 63.12 184 CYS A C 1
ATOM 1379 O O . CYS A 1 184 ? 13.294 25.602 -14.282 1.00 63.12 184 CYS A O 1
ATOM 1381 N N . ILE A 1 185 ? 12.602 24.183 -12.677 1.00 62.62 185 ILE A N 1
ATOM 1382 C CA . ILE A 1 185 ? 12.768 25.088 -11.532 1.00 62.62 185 ILE A CA 1
ATOM 1383 C C . ILE A 1 185 ? 14.251 25.198 -11.148 1.00 62.62 185 ILE A C 1
ATOM 1385 O O . ILE A 1 185 ? 14.754 26.296 -10.923 1.00 62.62 185 ILE A O 1
ATOM 1389 N N . ILE A 1 186 ? 14.981 24.076 -11.174 1.00 67.38 186 ILE A N 1
ATOM 1390 C CA . ILE A 1 186 ? 16.432 24.046 -10.915 1.00 67.38 186 ILE A CA 1
ATOM 1391 C C . ILE A 1 186 ? 17.180 24.961 -11.895 1.00 67.38 186 ILE A C 1
ATOM 1393 O O . ILE A 1 186 ? 18.078 25.698 -11.493 1.00 67.38 186 ILE A O 1
ATOM 1397 N N . ASN A 1 187 ? 16.780 24.970 -13.170 1.00 71.12 187 ASN A N 1
ATOM 1398 C CA . ASN A 1 187 ? 17.401 25.812 -14.196 1.00 71.12 187 ASN A CA 1
ATOM 1399 C C . ASN A 1 187 ? 17.188 27.321 -13.972 1.00 71.12 187 ASN A C 1
ATOM 1401 O O . ASN A 1 187 ? 17.931 28.124 -14.532 1.00 71.12 187 ASN A O 1
ATOM 1405 N N . VAL A 1 188 ? 16.202 27.705 -13.156 1.00 71.81 188 VAL A N 1
ATOM 1406 C CA . VAL A 1 188 ? 15.898 29.101 -12.789 1.00 71.81 188 VAL A CA 1
ATOM 1407 C C . VAL A 1 188 ? 16.675 29.524 -11.529 1.00 71.81 188 VAL A C 1
ATOM 1409 O O . VAL A 1 188 ? 16.752 30.707 -11.216 1.00 71.81 188 VAL A O 1
ATOM 1412 N N . GLY A 1 189 ? 17.329 28.580 -10.838 1.00 74.62 189 GLY A N 1
ATOM 1413 C CA . GLY A 1 189 ? 18.128 28.842 -9.636 1.00 74.62 189 GLY A CA 1
ATOM 1414 C C . GLY A 1 189 ? 17.313 28.900 -8.343 1.00 74.62 189 GLY A C 1
ATOM 1415 O O . GLY A 1 189 ? 17.809 29.405 -7.337 1.00 74.62 189 GLY A O 1
ATOM 1416 N N . VAL A 1 190 ? 16.082 28.385 -8.364 1.00 77.94 190 VAL A N 1
ATOM 1417 C CA . VAL A 1 190 ? 15.172 28.340 -7.212 1.00 77.94 190 VAL A CA 1
ATOM 1418 C C . VAL A 1 190 ? 15.118 26.918 -6.651 1.00 77.94 190 VAL A C 1
ATOM 1420 O O . VAL A 1 190 ? 15.258 25.940 -7.389 1.00 77.94 190 VAL A O 1
ATOM 1423 N N . GLU A 1 191 ? 14.941 26.788 -5.335 1.00 79.62 191 GLU A N 1
ATOM 1424 C CA . GLU A 1 191 ? 14.826 25.485 -4.673 1.00 79.62 191 GLU A CA 1
ATOM 1425 C C . GLU A 1 191 ? 13.576 24.739 -5.155 1.00 79.62 191 GLU A C 1
ATOM 1427 O O . GLU A 1 191 ? 12.442 25.064 -4.800 1.00 79.62 191 GLU A O 1
ATOM 1432 N N . SER A 1 192 ? 13.793 23.708 -5.972 1.00 72.69 192 SER A N 1
ATOM 1433 C CA . SER A 1 192 ? 12.720 22.962 -6.628 1.00 72.69 192 SER A CA 1
ATOM 1434 C C . SER A 1 192 ? 11.807 22.216 -5.665 1.00 72.69 192 SER A C 1
ATOM 1436 O O . SER A 1 192 ? 10.631 22.038 -5.965 1.00 72.69 192 SER A O 1
ATOM 1438 N N . GLU A 1 193 ? 12.330 21.799 -4.514 1.00 77.88 193 GLU A N 1
ATOM 1439 C CA . GLU A 1 193 ? 11.566 21.068 -3.502 1.00 77.88 193 GLU A CA 1
ATOM 1440 C C . GLU A 1 193 ? 10.456 21.945 -2.914 1.00 77.88 193 GLU A C 1
ATOM 1442 O O . GLU A 1 193 ? 9.289 21.567 -2.944 1.00 77.88 193 GLU A O 1
ATOM 1447 N N . VAL A 1 194 ? 10.806 23.168 -2.499 1.00 79.75 194 VAL A N 1
ATOM 1448 C CA . VAL A 1 194 ? 9.879 24.142 -1.898 1.00 79.75 194 VAL A CA 1
ATOM 1449 C C . VAL A 1 194 ? 8.793 24.555 -2.888 1.00 79.75 194 VAL A C 1
ATOM 1451 O O . VAL A 1 194 ? 7.623 24.683 -2.528 1.00 79.75 194 VAL A O 1
ATOM 1454 N N . VAL A 1 195 ? 9.174 24.747 -4.152 1.00 80.00 195 VAL A N 1
ATOM 1455 C CA . VAL A 1 195 ? 8.238 25.128 -5.212 1.00 80.00 195 VAL A CA 1
ATOM 1456 C C . VAL A 1 195 ? 7.259 23.999 -5.519 1.00 80.00 195 VAL A C 1
ATOM 1458 O O . VAL A 1 195 ? 6.059 24.244 -5.617 1.00 80.00 195 VAL A O 1
ATOM 1461 N N . VAL A 1 196 ? 7.742 22.760 -5.639 1.00 79.69 196 VAL A N 1
ATOM 1462 C CA . VAL A 1 196 ? 6.882 21.605 -5.925 1.00 79.69 196 VAL A CA 1
ATOM 1463 C C . VAL A 1 196 ? 5.930 21.312 -4.769 1.00 79.69 196 VAL A C 1
ATOM 1465 O O . VAL A 1 196 ? 4.764 21.028 -5.023 1.00 79.69 196 VAL A O 1
ATOM 1468 N N . GLU A 1 197 ? 6.392 21.399 -3.521 1.00 81.50 197 GLU A N 1
ATOM 1469 C CA . GLU A 1 197 ? 5.548 21.217 -2.332 1.00 81.50 197 GLU A CA 1
ATOM 1470 C C . GLU A 1 197 ? 4.396 22.233 -2.322 1.00 81.50 197 GLU A C 1
ATOM 1472 O O . GLU A 1 197 ? 3.226 21.863 -2.266 1.00 81.50 197 GLU A O 1
ATOM 1477 N N . LYS A 1 198 ? 4.714 23.514 -2.534 1.00 81.81 198 LYS A N 1
ATOM 1478 C CA . LYS A 1 198 ? 3.726 24.594 -2.537 1.00 81.81 198 LYS A CA 1
ATOM 1479 C C . LYS A 1 198 ? 2.739 24.522 -3.706 1.00 81.81 198 LYS A C 1
ATOM 1481 O O . LYS A 1 198 ? 1.571 24.867 -3.541 1.00 81.81 198 LYS A O 1
ATOM 1486 N N . VAL A 1 199 ? 3.178 24.073 -4.885 1.00 82.62 199 VAL A N 1
ATOM 1487 C CA . VAL A 1 199 ? 2.281 23.841 -6.033 1.00 82.62 199 VAL A CA 1
ATOM 1488 C C . VAL A 1 199 ? 1.377 22.626 -5.791 1.00 82.62 199 VAL A C 1
ATOM 1490 O O . VAL A 1 199 ? 0.214 22.668 -6.170 1.00 82.62 199 VAL A O 1
ATOM 1493 N N . LYS A 1 200 ? 1.859 21.568 -5.121 1.00 79.19 200 LYS A N 1
ATOM 1494 C CA . LYS A 1 200 ? 1.037 20.391 -4.769 1.00 79.19 200 LYS A CA 1
ATOM 1495 C C . LYS A 1 200 ? -0.089 20.717 -3.785 1.00 79.19 200 LYS A C 1
ATOM 1497 O O . LYS A 1 200 ? -1.130 20.074 -3.843 1.00 79.19 200 LYS A O 1
ATOM 1502 N N . GLU A 1 201 ? 0.134 21.671 -2.887 1.00 82.06 201 GLU A N 1
ATOM 1503 C CA . GLU A 1 201 ? -0.869 22.153 -1.926 1.00 82.06 201 GLU A CA 1
ATOM 1504 C C . GLU A 1 201 ? -1.840 23.184 -2.524 1.00 82.06 201 GLU A C 1
ATOM 1506 O O . GLU A 1 201 ? -2.824 23.550 -1.884 1.00 82.06 201 GLU A O 1
ATOM 1511 N N . SER A 1 202 ? -1.561 23.673 -3.734 1.00 81.62 202 SER A N 1
ATOM 1512 C CA . SER A 1 202 ? -2.377 24.680 -4.408 1.00 81.62 202 SER A CA 1
ATOM 1513 C C . SER A 1 202 ? -3.481 24.046 -5.261 1.00 81.62 202 SER A C 1
ATOM 1515 O O . SER A 1 202 ? -3.430 22.871 -5.625 1.00 81.62 202 SER A O 1
ATOM 1517 N N . GLU A 1 203 ? -4.488 24.847 -5.604 1.00 82.00 203 GLU A N 1
ATOM 1518 C CA . GLU A 1 203 ? -5.534 24.460 -6.555 1.00 82.00 203 GLU A CA 1
ATOM 1519 C C . GLU A 1 203 ? -4.961 24.168 -7.952 1.00 82.00 203 GLU A C 1
ATOM 1521 O O . GLU A 1 203 ? -3.891 24.648 -8.322 1.00 82.00 203 GLU A O 1
ATOM 1526 N N . TRP A 1 204 ? -5.692 23.379 -8.746 1.00 77.62 204 TRP A N 1
ATOM 1527 C CA . TRP A 1 204 ? -5.217 22.824 -10.024 1.00 77.62 204 TRP A CA 1
ATOM 1528 C C . TRP A 1 204 ? -4.779 23.865 -11.070 1.00 77.62 204 TRP A C 1
ATOM 1530 O O . TRP A 1 204 ? -4.037 23.532 -11.995 1.00 77.62 204 TRP A O 1
ATOM 1540 N N . ASP A 1 205 ? -5.277 25.093 -10.966 1.00 80.88 205 ASP A N 1
ATOM 1541 C CA . ASP A 1 205 ? -5.005 26.211 -11.864 1.00 80.88 205 ASP A CA 1
ATOM 1542 C C . ASP A 1 205 ? -3.847 27.101 -11.382 1.00 80.88 205 ASP A C 1
ATOM 1544 O O . ASP A 1 205 ? -3.267 27.839 -12.182 1.00 80.88 205 ASP A O 1
ATOM 1548 N N . MET A 1 206 ? -3.465 26.997 -10.106 1.00 83.31 206 MET A N 1
ATOM 1549 C CA . MET A 1 206 ? -2.354 27.718 -9.495 1.00 83.31 206 MET A CA 1
ATOM 1550 C C . MET A 1 206 ? -1.042 26.950 -9.661 1.00 83.31 206 MET A C 1
ATOM 1552 O O . MET A 1 206 ? -0.903 25.796 -9.263 1.00 83.31 206 MET A O 1
ATOM 1556 N N . GLY A 1 207 ? -0.028 27.619 -10.202 1.00 85.25 207 GLY A N 1
ATOM 1557 C CA . GLY A 1 207 ? 1.291 27.032 -10.387 1.00 85.25 207 GLY A CA 1
ATOM 1558 C C . GLY A 1 207 ? 2.406 28.063 -10.312 1.00 85.25 207 GLY A C 1
ATOM 1559 O O . GLY A 1 207 ? 2.179 29.248 -10.084 1.00 85.25 207 GLY A O 1
ATOM 1560 N N . TYR A 1 208 ? 3.642 27.600 -10.466 1.00 85.12 208 TYR A N 1
ATOM 1561 C CA . TYR A 1 208 ? 4.818 28.461 -10.414 1.00 85.12 208 TYR A CA 1
ATOM 1562 C C . TYR A 1 208 ? 5.266 28.849 -11.824 1.00 85.12 208 TYR A C 1
ATOM 1564 O O . TYR A 1 208 ? 5.662 27.995 -12.620 1.00 85.12 208 TYR A O 1
ATOM 1572 N N . ASN A 1 209 ? 5.222 30.144 -12.130 1.00 86.25 209 ASN A N 1
ATOM 1573 C CA . ASN A 1 209 ? 5.730 30.681 -13.381 1.00 86.25 209 ASN A CA 1
ATOM 1574 C C . ASN A 1 209 ? 7.223 31.003 -13.248 1.00 86.25 209 ASN A C 1
ATOM 1576 O O . ASN A 1 209 ? 7.627 31.998 -12.646 1.00 86.25 209 ASN A O 1
ATOM 1580 N N . ALA A 1 210 ? 8.042 30.171 -13.884 1.00 80.62 210 ALA A N 1
ATOM 1581 C CA . ALA A 1 210 ? 9.494 30.300 -13.915 1.00 80.62 210 ALA A CA 1
ATOM 1582 C C . ALA A 1 210 ? 10.010 31.580 -14.608 1.00 80.62 210 ALA A C 1
ATOM 1584 O O . ALA A 1 210 ? 11.149 31.974 -14.379 1.00 80.62 210 ALA A O 1
ATOM 1585 N N . MET A 1 211 ? 9.210 32.236 -15.461 1.00 80.88 211 MET A N 1
ATOM 1586 C CA . MET A 1 211 ? 9.606 33.491 -16.117 1.00 80.88 211 MET A CA 1
ATOM 1587 C C . MET A 1 211 ? 9.444 34.707 -15.204 1.00 80.88 211 MET A C 1
ATOM 1589 O O . MET A 1 211 ? 10.197 35.672 -15.325 1.00 80.88 211 MET A O 1
ATOM 1593 N N . THR A 1 212 ? 8.436 34.683 -14.332 1.00 83.62 212 THR A N 1
ATOM 1594 C CA . THR A 1 212 ? 8.079 35.808 -13.456 1.00 83.62 212 THR A CA 1
ATOM 1595 C C . THR A 1 212 ? 8.467 35.577 -11.999 1.00 83.62 212 THR A C 1
ATOM 1597 O O . THR A 1 212 ? 8.361 36.514 -11.208 1.00 83.62 212 THR A O 1
ATOM 1600 N N . ASP A 1 213 ? 8.933 34.368 -11.668 1.00 84.38 213 ASP A N 1
ATOM 1601 C CA . ASP A 1 213 ? 9.292 33.908 -10.323 1.00 84.38 213 ASP A CA 1
ATOM 1602 C C . ASP A 1 213 ? 8.134 34.068 -9.319 1.00 84.38 213 ASP A C 1
ATOM 1604 O O . ASP A 1 213 ? 8.289 34.549 -8.195 1.00 84.38 213 ASP A O 1
ATOM 1608 N N . LYS A 1 214 ? 6.914 33.726 -9.756 1.00 85.94 214 LYS A N 1
ATOM 1609 C CA . LYS A 1 214 ? 5.680 33.917 -8.978 1.00 85.94 214 LYS A CA 1
ATOM 1610 C C . LYS A 1 214 ? 4.771 32.701 -9.016 1.00 85.94 214 LYS A C 1
ATOM 1612 O O . LYS A 1 214 ? 4.735 31.958 -9.991 1.00 85.94 214 LYS A O 1
ATOM 1617 N N . TYR A 1 215 ? 4.000 32.551 -7.941 1.00 86.94 215 TYR A N 1
ATOM 1618 C CA . TYR A 1 215 ? 2.875 31.624 -7.872 1.00 86.94 215 TYR A CA 1
ATOM 1619 C C . TYR A 1 215 ? 1.632 32.348 -8.370 1.00 86.94 215 TYR A C 1
ATOM 1621 O O . TYR A 1 215 ? 1.200 33.325 -7.757 1.00 86.94 215 TYR A O 1
ATOM 1629 N N . GLU A 1 216 ? 1.091 31.897 -9.487 1.00 89.69 216 GLU A N 1
ATOM 1630 C CA . GLU A 1 216 ? -0.034 32.535 -10.156 1.00 89.69 216 GLU A CA 1
ATOM 1631 C C . GLU A 1 216 ? -0.872 31.501 -10.900 1.00 89.69 216 GLU A C 1
ATOM 1633 O O . GLU A 1 216 ? -0.462 30.351 -11.076 1.00 89.69 216 GLU A O 1
ATOM 1638 N N . ASN A 1 217 ? -2.059 31.915 -11.333 1.00 88.44 217 ASN A N 1
ATOM 1639 C CA . ASN A 1 217 ? -2.896 31.070 -12.160 1.00 88.44 217 ASN A CA 1
ATOM 1640 C C . ASN A 1 217 ? -2.224 30.904 -13.532 1.00 88.44 217 ASN A C 1
ATOM 1642 O O . ASN A 1 217 ? -2.068 31.879 -14.268 1.00 88.44 217 ASN A O 1
ATOM 1646 N N . LEU A 1 218 ? -1.803 29.681 -13.869 1.00 83.19 218 LEU A N 1
ATOM 1647 C CA . LEU A 1 218 ? -1.038 29.409 -15.093 1.00 83.19 218 LEU A CA 1
ATOM 1648 C C . LEU A 1 218 ? -1.885 29.568 -16.359 1.00 83.19 218 LEU A C 1
ATOM 1650 O O . LEU A 1 218 ? -1.368 29.900 -17.428 1.00 83.19 218 LEU A O 1
ATOM 1654 N N . VAL A 1 219 ? -3.198 29.366 -16.237 1.00 81.25 219 VAL A N 1
ATOM 1655 C CA . VAL A 1 219 ? -4.141 29.563 -17.338 1.00 81.25 219 VAL A CA 1
ATOM 1656 C C . VAL A 1 219 ? -4.296 31.054 -17.627 1.00 81.25 219 VAL A C 1
ATOM 1658 O O . VAL A 1 219 ? -4.232 31.464 -18.785 1.00 81.25 219 VAL A O 1
ATOM 1661 N N . GLU A 1 220 ? -4.445 31.876 -16.587 1.00 84.81 220 GLU A N 1
ATOM 1662 C CA . GLU A 1 220 ? -4.560 33.333 -16.729 1.00 84.81 220 GLU A CA 1
ATOM 1663 C C . GLU A 1 220 ? -3.240 33.995 -17.142 1.00 84.81 220 GLU A C 1
ATOM 1665 O O . GLU A 1 220 ? -3.251 34.934 -17.939 1.00 84.81 220 GLU A O 1
ATOM 1670 N N . SER A 1 221 ? -2.098 33.496 -16.659 1.00 85.38 221 SER A N 1
ATOM 1671 C CA . SER A 1 221 ? -0.772 34.012 -17.029 1.00 85.38 221 SER A CA 1
ATOM 1672 C C . SER A 1 221 ? -0.315 33.587 -18.429 1.00 85.38 221 SER A C 1
ATOM 1674 O O . SER A 1 221 ? 0.719 34.049 -18.917 1.00 85.38 221 SER A O 1
ATOM 1676 N N . GLY A 1 222 ? -1.098 32.741 -19.108 1.00 79.88 222 GLY A N 1
ATOM 1677 C CA . GLY A 1 222 ? -0.845 32.297 -20.479 1.00 79.88 222 GLY A CA 1
ATOM 1678 C C . GLY A 1 222 ? 0.219 31.205 -20.600 1.00 79.88 222 GLY A C 1
ATOM 1679 O O . GLY A 1 222 ? 0.645 30.893 -21.714 1.00 79.88 222 GLY A O 1
ATOM 1680 N N . VAL A 1 223 ? 0.633 30.599 -19.486 1.00 80.06 223 VAL A N 1
ATOM 1681 C CA . VAL A 1 223 ? 1.553 29.456 -19.450 1.00 80.06 223 VAL A CA 1
ATOM 1682 C C . VAL A 1 223 ? 0.737 28.171 -19.618 1.00 80.06 223 VAL A C 1
ATOM 1684 O O . VAL A 1 223 ? 0.415 27.472 -18.661 1.00 80.06 223 VAL A O 1
ATOM 1687 N N . ILE A 1 224 ? 0.354 27.883 -20.865 1.00 77.50 224 ILE A N 1
ATOM 1688 C CA . ILE A 1 224 ? -0.534 26.765 -21.212 1.00 77.50 224 ILE A CA 1
ATOM 1689 C C . ILE A 1 224 ? 0.184 25.784 -22.136 1.00 77.50 224 ILE A C 1
ATOM 1691 O O . ILE A 1 224 ? 0.536 26.124 -23.268 1.00 77.50 224 ILE A O 1
ATOM 1695 N N . ASP A 1 225 ? 0.296 24.533 -21.693 1.00 74.38 225 ASP A N 1
ATOM 1696 C CA . ASP A 1 225 ? 0.766 23.436 -22.533 1.00 74.38 225 ASP A CA 1
ATOM 1697 C C . ASP A 1 225 ? -0.400 22.728 -23.242 1.00 74.38 225 ASP A C 1
ATOM 1699 O O . ASP A 1 225 ? -1.387 22.336 -22.608 1.00 74.38 225 ASP A O 1
ATOM 1703 N N . PRO A 1 226 ? -0.318 22.489 -24.566 1.00 63.22 226 PRO A N 1
ATOM 1704 C CA . PRO A 1 226 ? -1.336 21.718 -25.260 1.00 63.22 226 PRO A CA 1
ATOM 1705 C C . PRO A 1 226 ? -1.399 20.283 -24.721 1.00 63.22 226 PRO A C 1
ATOM 1707 O O . PRO A 1 226 ? -0.428 19.535 -24.815 1.00 63.22 226 PRO A O 1
ATOM 1710 N N . ALA A 1 227 ? -2.579 19.835 -24.283 1.00 63.59 227 ALA A N 1
ATOM 1711 C CA . ALA A 1 227 ? -2.770 18.499 -23.698 1.00 63.59 227 ALA A CA 1
ATOM 1712 C C . ALA A 1 227 ? -2.251 17.340 -24.580 1.00 63.59 227 ALA A C 1
ATOM 1714 O O . ALA A 1 227 ? -1.786 16.310 -24.087 1.00 63.59 227 ALA A O 1
ATOM 1715 N N . LYS A 1 228 ? -2.297 17.502 -25.911 1.00 56.28 228 LYS A N 1
ATOM 1716 C CA . LYS A 1 228 ? -1.737 16.527 -26.859 1.00 56.28 228 LYS A CA 1
ATOM 1717 C C . LYS A 1 228 ? -0.218 16.393 -26.709 1.00 56.28 228 LYS A C 1
ATOM 1719 O O . LYS A 1 228 ? 0.280 15.276 -26.799 1.00 56.28 228 LYS A O 1
ATOM 1724 N N . VAL A 1 229 ? 0.495 17.497 -26.492 1.00 54.56 229 VAL A N 1
ATOM 1725 C CA . VAL A 1 229 ? 1.957 17.528 -26.354 1.00 54.56 229 VAL A CA 1
ATOM 1726 C C . VAL A 1 229 ? 2.370 16.823 -25.067 1.00 54.56 229 VAL A C 1
ATOM 1728 O O . VAL A 1 229 ? 3.170 15.895 -25.136 1.00 54.56 229 VAL A O 1
ATOM 1731 N N . THR A 1 230 ? 1.744 17.150 -23.934 1.00 64.44 230 THR A N 1
ATOM 1732 C CA . THR A 1 230 ? 2.032 16.517 -22.634 1.00 64.44 230 THR A CA 1
ATOM 1733 C C . THR A 1 230 ? 1.776 15.010 -22.669 1.00 64.44 230 THR A C 1
ATOM 1735 O O . THR A 1 230 ? 2.628 14.212 -22.276 1.00 64.44 230 THR A O 1
ATOM 1738 N N . ARG A 1 231 ? 0.635 14.587 -23.233 1.00 62.47 231 ARG A N 1
ATOM 1739 C CA . ARG A 1 231 ? 0.295 13.163 -23.369 1.00 62.47 231 ARG A CA 1
ATOM 1740 C C . ARG A 1 231 ? 1.268 12.420 -24.283 1.00 62.47 231 ARG A C 1
ATOM 1742 O O . ARG A 1 231 ? 1.716 11.332 -23.932 1.00 62.47 231 ARG A O 1
ATOM 1749 N N . CYS A 1 232 ? 1.576 12.977 -25.455 1.00 55.56 232 CYS A N 1
ATOM 1750 C CA . CYS A 1 232 ? 2.504 12.350 -26.395 1.00 55.56 232 CYS A CA 1
ATOM 1751 C C . CYS A 1 232 ? 3.932 12.297 -25.834 1.00 55.56 232 CYS A C 1
ATOM 1753 O O . CYS A 1 232 ? 4.617 11.299 -26.036 1.00 55.56 232 CYS A O 1
ATOM 1755 N N . GLY A 1 233 ? 4.360 13.322 -25.091 1.00 60.22 233 GLY A N 1
ATOM 1756 C CA . GLY A 1 233 ? 5.639 13.331 -24.384 1.00 60.22 233 GLY A CA 1
ATOM 1757 C C . GLY A 1 233 ? 5.742 12.172 -23.396 1.00 60.22 233 GLY A C 1
ATOM 1758 O O . GLY A 1 233 ? 6.652 11.353 -23.504 1.00 60.22 233 GLY A O 1
ATOM 1759 N N . LEU A 1 234 ? 4.752 12.034 -22.510 1.00 66.62 234 LEU A N 1
ATOM 1760 C CA . LEU A 1 234 ? 4.724 10.954 -21.522 1.00 66.62 234 LEU A CA 1
ATOM 1761 C C . LEU A 1 234 ? 4.669 9.562 -22.174 1.00 66.62 234 LEU A C 1
ATOM 1763 O O . LEU A 1 234 ? 5.378 8.649 -21.754 1.00 66.62 234 LEU A O 1
ATOM 1767 N N . GLN A 1 235 ? 3.871 9.401 -23.234 1.00 70.19 235 GLN A N 1
ATOM 1768 C CA . GLN A 1 235 ? 3.788 8.148 -23.992 1.00 70.19 235 GLN A CA 1
ATOM 1769 C C . GLN A 1 235 ? 5.131 7.761 -24.623 1.00 70.19 235 GLN A C 1
ATOM 1771 O O . GLN A 1 235 ? 5.529 6.598 -24.557 1.00 70.19 235 GLN A O 1
ATOM 1776 N N . ASN A 1 236 ? 5.847 8.727 -25.201 1.00 64.75 236 ASN A N 1
ATOM 1777 C CA . ASN A 1 236 ? 7.151 8.488 -25.811 1.00 64.75 236 ASN A CA 1
ATOM 1778 C C . ASN A 1 236 ? 8.202 8.115 -24.761 1.00 64.75 236 ASN A C 1
ATOM 1780 O O . ASN A 1 236 ? 8.957 7.168 -24.976 1.00 64.75 236 ASN A O 1
ATOM 1784 N N . VAL A 1 237 ? 8.219 8.807 -23.615 1.00 66.88 237 VAL A N 1
ATOM 1785 C CA . VAL A 1 237 ? 9.116 8.484 -22.494 1.00 66.88 237 VAL A CA 1
ATOM 1786 C C . VAL A 1 237 ? 8.858 7.065 -22.000 1.00 66.88 237 VAL A C 1
ATOM 1788 O O . VAL A 1 237 ? 9.791 6.270 -21.935 1.00 66.88 237 VAL A O 1
ATOM 1791 N N . ALA A 1 238 ? 7.598 6.705 -21.738 1.00 69.81 238 ALA A N 1
ATOM 1792 C CA . ALA A 1 238 ? 7.238 5.355 -21.308 1.00 69.81 238 ALA A CA 1
ATOM 1793 C C . ALA A 1 238 ? 7.642 4.287 -22.342 1.00 69.81 238 ALA A C 1
ATOM 1795 O O . ALA A 1 238 ? 8.145 3.225 -21.976 1.00 69.81 238 ALA A O 1
ATOM 1796 N N . SER A 1 239 ? 7.484 4.578 -23.639 1.00 67.19 239 SER A N 1
ATOM 1797 C CA . SER A 1 239 ? 7.894 3.676 -24.719 1.00 67.19 239 SER A CA 1
ATOM 1798 C C . SER A 1 239 ? 9.411 3.471 -24.764 1.00 67.19 239 SER A C 1
ATOM 1800 O O . SER A 1 239 ? 9.871 2.336 -24.876 1.00 67.19 239 SER A O 1
ATOM 1802 N N . VAL A 1 240 ? 10.202 4.545 -24.676 1.00 67.75 240 VAL A N 1
ATOM 1803 C CA . VAL A 1 240 ? 11.672 4.465 -24.700 1.00 67.75 240 VAL A CA 1
ATOM 1804 C C . VAL A 1 240 ? 12.199 3.813 -23.424 1.00 67.75 240 VAL A C 1
ATOM 1806 O O . VAL A 1 240 ? 13.061 2.944 -23.508 1.00 67.75 240 VAL A O 1
ATOM 1809 N N . ALA A 1 241 ? 11.646 4.151 -22.257 1.00 66.88 241 ALA A N 1
ATOM 1810 C CA . ALA A 1 241 ? 11.981 3.495 -20.995 1.00 66.88 241 ALA A CA 1
ATOM 1811 C C . ALA A 1 241 ? 11.712 1.985 -21.075 1.00 66.88 241 ALA A C 1
ATOM 1813 O O . ALA A 1 241 ? 12.580 1.185 -20.732 1.00 66.88 241 ALA A O 1
ATOM 1814 N N . GLY A 1 242 ? 10.569 1.584 -21.641 1.00 70.69 242 GLY A N 1
ATOM 1815 C CA . GLY A 1 242 ? 10.274 0.182 -21.936 1.00 70.69 242 GLY A CA 1
ATOM 1816 C C . GLY A 1 242 ? 11.301 -0.459 -22.875 1.00 70.69 242 GLY A C 1
ATOM 1817 O O . GLY A 1 242 ? 11.732 -1.583 -22.637 1.00 70.69 242 GLY A O 1
ATOM 1818 N N . MET A 1 243 ? 11.761 0.251 -23.907 1.00 69.50 243 MET A N 1
ATOM 1819 C CA . MET A 1 243 ? 12.810 -0.240 -24.812 1.00 69.50 243 MET A CA 1
ATOM 1820 C C . MET A 1 243 ? 14.201 -0.311 -24.180 1.00 69.50 243 MET A C 1
ATOM 1822 O O . MET A 1 243 ? 15.014 -1.081 -24.671 1.00 69.50 243 MET A O 1
ATOM 1826 N N . VAL A 1 244 ? 14.497 0.475 -23.144 1.00 70.00 244 VAL A N 1
ATOM 1827 C CA . VAL A 1 244 ? 15.815 0.516 -22.481 1.00 70.00 244 VAL A CA 1
ATOM 1828 C C . VAL A 1 244 ? 15.891 -0.451 -21.300 1.00 70.00 244 VAL A C 1
ATOM 1830 O O . VAL A 1 244 ? 16.924 -1.079 -21.099 1.00 70.00 244 VAL A O 1
ATOM 1833 N N . LEU A 1 245 ? 14.802 -0.623 -20.551 1.00 66.12 245 LEU A N 1
ATOM 1834 C CA . LEU A 1 245 ? 14.699 -1.606 -19.461 1.00 66.12 245 LEU A CA 1
ATOM 1835 C C . LEU A 1 245 ? 14.432 -3.027 -20.000 1.00 66.12 245 LEU A C 1
ATOM 1837 O O . LEU A 1 245 ? 14.742 -4.022 -19.350 1.00 66.12 245 LEU A O 1
ATOM 1841 N N . THR A 1 246 ? 13.876 -3.087 -21.214 1.00 69.06 246 THR A N 1
ATOM 1842 C CA . THR A 1 246 ? 13.634 -4.185 -22.176 1.00 69.06 246 THR A CA 1
ATOM 1843 C C . THR A 1 246 ? 14.742 -5.172 -22.587 1.00 69.06 246 THR A C 1
ATOM 1845 O O . THR A 1 246 ? 14.532 -6.388 -22.686 1.00 69.06 246 THR A O 1
ATOM 1848 N N . PRO A 1 247 ? 15.941 -4.686 -22.923 1.00 70.38 247 PRO A N 1
ATOM 1849 C CA . PRO A 1 247 ? 16.930 -5.500 -23.607 1.00 70.38 247 PRO A CA 1
ATOM 1850 C C . PRO A 1 247 ? 17.795 -6.237 -22.593 1.00 70.38 247 PRO A C 1
ATOM 1852 O O . PRO A 1 247 ? 18.368 -5.633 -21.695 1.00 70.38 247 PRO A O 1
ATOM 1855 N N . GLN A 1 248 ? 17.943 -7.545 -22.776 1.00 64.69 248 GLN A N 1
ATOM 1856 C CA . GLN A 1 248 ? 18.859 -8.370 -21.978 1.00 64.69 248 GLN A CA 1
ATOM 1857 C C . GLN A 1 248 ? 20.276 -8.421 -22.574 1.00 64.69 248 GLN A C 1
ATOM 1859 O O . GLN A 1 248 ? 21.218 -8.880 -21.932 1.00 64.69 248 GLN A O 1
ATOM 1864 N N . ALA A 1 249 ? 20.443 -7.954 -23.813 1.00 68.94 249 ALA A N 1
ATOM 1865 C CA . ALA A 1 249 ? 21.727 -7.866 -24.487 1.00 68.94 249 ALA A CA 1
ATOM 1866 C C . ALA A 1 249 ? 21.719 -6.719 -25.501 1.00 68.94 249 ALA A C 1
ATOM 1868 O O . ALA A 1 249 ? 20.714 -6.469 -26.168 1.00 68.94 249 ALA A O 1
ATOM 1869 N N . ILE A 1 250 ? 22.865 -6.056 -25.642 1.00 70.00 250 ILE A N 1
ATOM 1870 C CA . ILE A 1 250 ? 23.102 -5.024 -26.651 1.00 70.00 250 ILE A CA 1
ATOM 1871 C C . ILE A 1 250 ? 24.288 -5.483 -27.495 1.00 70.00 250 ILE A C 1
ATOM 1873 O O . ILE A 1 250 ? 25.379 -5.722 -26.977 1.00 70.00 250 ILE A O 1
ATOM 1877 N N . VAL A 1 251 ? 24.075 -5.627 -28.801 1.00 81.44 251 VAL A N 1
ATOM 1878 C CA . VAL A 1 251 ? 25.151 -5.924 -29.750 1.00 81.44 251 VAL A CA 1
ATOM 1879 C C . VAL A 1 251 ? 25.776 -4.604 -30.177 1.00 81.44 251 VAL A C 1
ATOM 1881 O O . VAL A 1 251 ? 25.097 -3.746 -30.735 1.00 81.44 251 VAL A O 1
ATOM 1884 N N . VAL A 1 252 ? 27.073 -4.446 -29.917 1.00 83.94 252 VAL A N 1
ATOM 1885 C CA . VAL A 1 252 ? 27.840 -3.258 -30.308 1.00 83.94 252 VAL A CA 1
ATOM 1886 C C . VAL A 1 252 ? 28.962 -3.637 -31.268 1.00 83.94 252 VAL A C 1
ATOM 1888 O O . VAL A 1 252 ? 29.575 -4.700 -31.140 1.00 83.94 252 VAL A O 1
ATOM 1891 N N . GLU A 1 253 ? 29.261 -2.761 -32.228 1.00 85.81 253 GLU A N 1
ATOM 1892 C CA . GLU A 1 253 ? 30.465 -2.913 -33.042 1.00 85.81 253 GLU A CA 1
ATOM 1893 C C . GLU A 1 253 ? 31.717 -2.751 -32.175 1.00 85.81 253 GLU A C 1
ATOM 1895 O O . GLU A 1 253 ? 31.809 -1.860 -31.327 1.00 85.81 253 GLU A O 1
ATOM 1900 N N . LYS A 1 254 ? 32.722 -3.602 -32.407 1.00 83.25 254 LYS A N 1
ATOM 1901 C CA . LYS A 1 254 ? 33.993 -3.506 -31.688 1.00 83.25 254 LYS A CA 1
ATOM 1902 C C . LYS A 1 254 ? 34.661 -2.161 -32.017 1.00 83.25 254 LYS A C 1
ATOM 1904 O O . LYS A 1 254 ? 34.898 -1.895 -33.199 1.00 83.25 254 LYS A O 1
ATOM 1909 N N . PRO A 1 255 ? 35.031 -1.340 -31.015 1.00 81.94 255 PRO A N 1
ATOM 1910 C CA . PRO A 1 255 ? 35.666 -0.056 -31.271 1.00 81.94 255 PRO A CA 1
ATOM 1911 C C . PRO A 1 255 ? 36.961 -0.259 -32.065 1.00 81.94 255 PRO A C 1
ATOM 1913 O O . PRO A 1 255 ? 37.863 -0.997 -31.654 1.00 81.94 255 PRO A O 1
ATOM 1916 N N . LYS A 1 256 ? 37.046 0.383 -33.235 1.00 79.50 256 LYS A N 1
ATOM 1917 C CA . LYS A 1 256 ? 38.239 0.337 -34.086 1.00 79.50 256 LYS A CA 1
ATOM 1918 C C . LYS A 1 256 ? 39.365 1.101 -33.392 1.00 79.50 256 LYS A C 1
ATOM 1920 O O . LYS A 1 256 ? 39.200 2.252 -32.992 1.00 79.50 256 LYS A O 1
ATOM 1925 N N . ARG A 1 257 ? 40.528 0.463 -33.257 1.00 74.00 257 ARG A N 1
ATOM 1926 C CA . ARG A 1 257 ? 41.732 1.106 -32.719 1.00 74.00 257 ARG A CA 1
ATOM 1927 C C . ARG A 1 257 ? 42.114 2.240 -33.675 1.00 74.00 257 ARG A C 1
ATOM 1929 O O . ARG A 1 257 ? 42.336 1.971 -34.855 1.00 74.00 257 ARG A O 1
ATOM 1936 N N . LYS A 1 258 ? 42.155 3.491 -33.197 1.00 67.25 258 LYS A N 1
ATOM 1937 C CA . LYS A 1 258 ? 42.671 4.611 -34.001 1.00 67.25 258 LYS A CA 1
ATOM 1938 C C . LYS A 1 258 ? 44.083 4.235 -34.452 1.00 67.25 258 LYS A C 1
ATOM 1940 O O . LYS A 1 258 ? 44.917 3.898 -33.611 1.00 67.25 258 LYS A O 1
ATOM 1945 N N . ALA A 1 259 ? 44.314 4.221 -35.764 1.00 72.69 259 ALA A N 1
ATOM 1946 C CA . ALA A 1 259 ? 45.642 3.971 -36.306 1.00 72.69 259 ALA A CA 1
ATOM 1947 C C . ALA A 1 259 ? 46.610 5.011 -35.713 1.00 72.69 259 ALA A C 1
ATOM 1949 O O . ALA A 1 259 ? 46.218 6.177 -35.587 1.00 72.69 259 ALA A O 1
ATOM 1950 N N . PRO A 1 260 ? 47.834 4.621 -35.311 1.00 60.91 260 PRO A N 1
ATOM 1951 C CA . PRO A 1 260 ? 48.835 5.602 -34.932 1.00 60.91 260 PRO A CA 1
ATOM 1952 C C . PRO A 1 260 ? 49.011 6.557 -36.111 1.00 60.91 260 PRO A C 1
ATOM 1954 O O . PRO A 1 260 ? 49.201 6.120 -37.247 1.00 60.91 260 PRO A O 1
ATOM 1957 N N . VAL A 1 261 ? 48.869 7.854 -35.842 1.00 63.44 261 VAL A N 1
ATOM 1958 C CA . VAL A 1 261 ? 49.137 8.898 -36.829 1.00 63.44 261 VAL A CA 1
ATOM 1959 C C . VAL A 1 261 ? 50.571 8.674 -37.296 1.00 63.44 261 VAL A C 1
ATOM 1961 O O . VAL A 1 261 ? 51.488 8.682 -36.474 1.00 63.44 261 VAL A O 1
ATOM 1964 N N . ALA A 1 262 ? 50.754 8.374 -38.583 1.00 60.03 262 ALA A N 1
ATOM 1965 C CA . ALA A 1 262 ? 52.077 8.185 -39.158 1.00 60.03 262 ALA A CA 1
ATOM 1966 C C . ALA A 1 262 ? 52.901 9.446 -38.868 1.00 60.03 262 ALA A C 1
ATOM 1968 O O . ALA A 1 262 ? 52.465 10.556 -39.181 1.00 60.03 262 ALA A O 1
ATOM 1969 N N . GLY A 1 263 ? 54.041 9.269 -38.197 1.00 58.00 263 GLY A N 1
ATOM 1970 C CA . GLY A 1 263 ? 54.942 10.362 -37.857 1.00 58.00 263 GLY A CA 1
ATOM 1971 C C . GLY A 1 263 ? 55.302 11.162 -39.106 1.00 58.00 263 GLY A C 1
ATOM 1972 O O . GLY A 1 263 ? 55.528 10.585 -40.171 1.00 58.00 263 GLY A O 1
ATOM 1973 N N . ALA A 1 264 ? 55.318 12.488 -38.968 1.00 62.22 264 ALA A N 1
ATOM 1974 C CA . ALA A 1 264 ? 55.738 13.392 -40.029 1.00 62.22 264 ALA A CA 1
ATOM 1975 C C . ALA A 1 264 ? 57.107 12.950 -40.587 1.00 62.22 264 ALA A C 1
ATOM 1977 O O . ALA A 1 264 ? 57.987 12.594 -39.795 1.00 62.22 264 ALA A O 1
ATOM 1978 N N . PRO A 1 265 ? 57.304 12.940 -41.918 1.00 58.53 265 PRO A N 1
ATOM 1979 C CA . PRO A 1 265 ? 58.569 12.518 -42.500 1.00 58.53 265 PRO A CA 1
ATOM 1980 C C . PRO A 1 265 ? 59.702 13.426 -42.0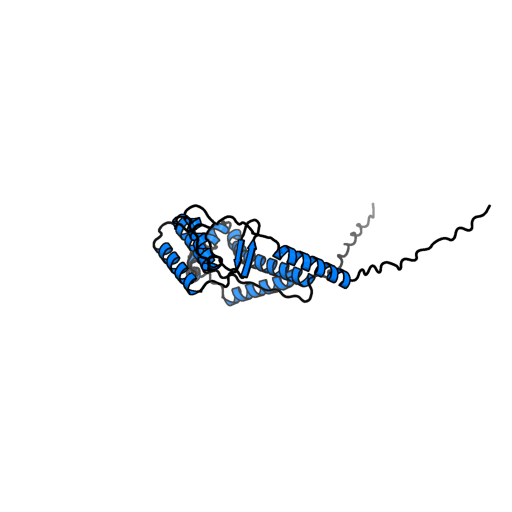09 1.00 58.53 265 PRO A C 1
ATOM 1982 O O . PRO A 1 265 ? 59.689 14.636 -42.222 1.00 58.53 265 PRO A O 1
ATOM 1985 N N . GLN A 1 266 ? 60.684 12.824 -41.336 1.00 63.16 266 GLN A N 1
ATOM 1986 C CA . GLN A 1 266 ? 61.977 13.445 -41.076 1.00 63.16 266 GLN A CA 1
ATOM 1987 C C . GLN A 1 266 ? 62.786 13.471 -42.378 1.00 63.16 266 GLN A C 1
ATOM 1989 O O . GLN A 1 266 ? 63.142 12.426 -42.918 1.00 63.16 266 GLN A O 1
ATOM 1994 N N . GLY A 1 267 ? 63.086 14.674 -42.856 1.00 50.88 267 GLY A N 1
ATOM 1995 C CA . GLY A 1 267 ? 64.032 14.958 -43.938 1.00 50.88 267 GLY A CA 1
ATOM 1996 C C . GLY A 1 267 ? 63.753 16.364 -44.478 1.00 50.88 267 GLY A C 1
ATOM 1997 O O . GLY A 1 267 ? 62.601 16.698 -44.703 1.00 50.88 267 GLY A O 1
ATOM 1998 N N . LEU A 1 268 ? 64.709 17.264 -44.676 1.00 48.56 268 LEU A N 1
ATOM 1999 C CA . LEU A 1 268 ? 66.141 17.107 -44.882 1.00 48.56 268 LEU A CA 1
ATOM 2000 C C . LEU A 1 268 ? 66.835 18.369 -44.344 1.00 48.56 268 LEU A C 1
ATOM 2002 O O . LEU A 1 268 ? 66.365 19.481 -44.577 1.00 48.56 268 LEU A O 1
ATOM 2006 N N . THR A 1 269 ? 67.949 18.189 -43.645 1.00 52.69 269 THR A N 1
ATOM 2007 C CA . THR A 1 269 ? 68.954 19.227 -43.408 1.00 52.69 269 THR A CA 1
ATOM 2008 C C . THR A 1 269 ? 69.463 19.768 -44.743 1.00 52.69 269 THR A C 1
ATOM 2010 O O . THR A 1 269 ? 69.949 18.985 -45.561 1.00 52.69 269 THR A O 1
ATOM 2013 N N . VAL A 1 270 ? 69.405 21.090 -44.915 1.00 48.25 270 VAL A N 1
ATOM 2014 C CA . VAL A 1 270 ? 70.389 21.894 -45.659 1.00 48.25 270 VAL A CA 1
ATOM 2015 C C . VAL A 1 270 ? 70.613 23.174 -44.870 1.00 48.25 270 VAL A C 1
ATOM 2017 O O . VAL A 1 270 ? 69.595 23.786 -44.475 1.00 48.25 270 VAL A O 1
#

Sequence (270 aa):
MKQSTRRFAIRSAAKNIAFDQRSRAAMLAGVDKLADVIGLTLGPRAIKAPGFGERRKALLQDIAIVTGAEYLASDLGLLVENAIVEQVGTARKITVSKDSTTIIADAATKDEIQSRIAQIEKELSETDSVYDTEKLAEKIAKLSGGIAVIKVGAATDTELEDNKLRIEDAKNATFTAIEEGKSCIINVGVESEVVVEKVKESEWDMGYNAMTDKYENLVESGVIDPAKVTRCGLQNVASVAGMVLTPQAIVVEKPKRKAPVAGAPQGLTV

Foldseek 3Di:
DDDDDDDDDPPDPPPPPPPDPVVVVVVVVVVVVVVVVVVVVPDDDDDDQPDDDPVSLVSQVLVCQQQVAARQDVVVVRDPVPDDPNRDGHFPDWDDDPVDIDTHHPPHDPVSLVVSLVVLVVVLVVDPDPVSVVVSVVVNCVSVVHDDDDDDDDPDPVVSVLVVVLVVVLVVVVVVVVVCVLVLVVVLVDDSVVQVVVQVVDPPQWHADSVVRDTDRCVVVVVDDDPVVVVVVVVVVSVVSCVVSPDPDDDDDDDDDDDPDPDDDDDDDD

Organism: NCBI:txid3103831

Radius of gyration: 32.43 Å; chains: 1; bounding box: 90×104×76 Å

pLDDT: mean 73.09, std 12.97, range [39.88, 93.19]

InterPro domains:
  IPR001844 Chaperonin Cpn60/GroEL [PR00298] (39-62)
  IPR001844 Chaperonin Cpn60/GroEL [PR00298] (121-146)
  IPR001844 Chaperonin Cpn60/GroEL [PR00298] (169-190)
  IPR001844 Chaperonin Cpn60/GroEL [PTHR45633] (46-181)
  IPR002423 Chaperonin Cpn60/GroEL/TCP-1 family [PF00118] (187-255)
  IPR027409 GroEL-like apical domain superfamily [G3DSA:3.50.7.10] (48-144)
  IPR027409 GroEL-like apical domain superfamily [SSF52029] (41-147)
  IPR027410 TCP-1-like chaperonin intermediate domain superfamily [G3DSA:3.30.260.10] (145-181)
  IPR027413 GroEL-like equatorial domain superfamily [G3DSA:1.10.560.10] (12-47)
  IPR027413 GroEL-like equatorial domain superfamily [G3DSA:1.10.560.10] (183-256)
  IPR027413 GroEL-like equatorial domain superfamily [SSF48592] (11-255)

Secondary structure (DSSP, 8-state):
-----------PPPP-----HHHHHHHHHHHHHHHHHHHHH--PPP-PPSSSHHHHHHHHHHHHHHHT-----GGGT--GGG--GGGS---SEEEE-SS-EEEE---S-HHHHHHHHHHHHHHHHH---HHHHHHHHHHHHHHHS----PPP--SSHHHHHHHHHHHHHHHHHHHHHHHHTTHHHHTTTS-HHHHHHHHHTS-TTEEEETTTTEEEETTTTT----HHHHHHHHHHHHHHHHHHHS-S----PPPPPPPPPPPPPP----